Protein AF-A0A7R9M0F4-F1 (afdb_monomer_lite)

Structure (mmCIF, N/CA/C/O backbone):
data_AF-A0A7R9M0F4-F1
#
_entry.id   AF-A0A7R9M0F4-F1
#
loop_
_atom_site.group_PDB
_atom_site.id
_atom_site.type_symbol
_atom_site.label_atom_id
_atom_site.label_alt_id
_atom_site.label_comp_id
_atom_site.label_asym_id
_atom_site.label_entity_id
_atom_site.label_seq_id
_atom_site.pdbx_PDB_ins_code
_atom_site.Cartn_x
_atom_site.Cartn_y
_atom_site.Cartn_z
_atom_site.occupancy
_atom_site.B_iso_or_equiv
_atom_site.auth_seq_id
_atom_site.auth_comp_id
_atom_site.auth_asym_id
_atom_site.auth_atom_id
_atom_site.pdbx_PDB_model_num
ATOM 1 N N . MET A 1 1 ? -21.171 29.040 -42.494 1.00 38.19 1 MET A N 1
ATOM 2 C CA . MET A 1 1 ? -20.128 28.067 -42.883 1.00 38.19 1 MET A CA 1
ATOM 3 C C . MET A 1 1 ? -19.223 27.868 -41.680 1.00 38.19 1 MET A C 1
ATOM 5 O O . MET A 1 1 ? -18.401 28.728 -41.404 1.00 38.19 1 MET A O 1
ATOM 9 N N . SER A 1 2 ? -19.456 26.809 -40.902 1.00 35.91 2 SER A N 1
ATOM 10 C CA . SER A 1 2 ? -18.639 26.497 -39.725 1.00 35.91 2 SER A CA 1
ATOM 11 C C . SER A 1 2 ? -17.311 25.892 -40.164 1.00 35.91 2 SER A C 1
ATOM 13 O O . SER A 1 2 ? -17.292 24.821 -40.770 1.00 35.91 2 SER A O 1
ATOM 15 N N . GLN A 1 3 ? -16.207 26.563 -39.845 1.00 33.19 3 GLN A N 1
ATOM 16 C CA . GLN A 1 3 ? -14.882 25.955 -39.870 1.00 33.19 3 GLN A CA 1
ATOM 17 C C . GLN A 1 3 ? -14.760 25.038 -38.648 1.00 33.19 3 GLN A C 1
ATOM 19 O O . GLN A 1 3 ? -14.777 25.496 -37.509 1.00 33.19 3 GLN A O 1
ATOM 24 N N . LYS A 1 4 ? -14.684 23.726 -38.892 1.00 35.84 4 LYS A N 1
ATOM 25 C CA . LYS A 1 4 ? -14.260 22.742 -37.893 1.00 35.84 4 LYS A CA 1
ATOM 26 C C . LYS A 1 4 ? -12.748 22.873 -37.720 1.00 35.84 4 LYS A C 1
ATOM 28 O O . LYS A 1 4 ?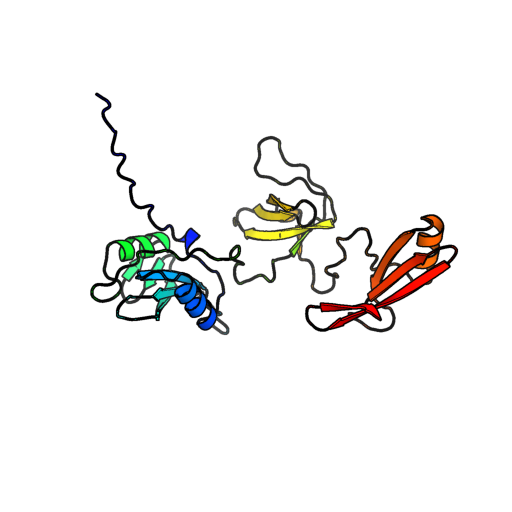 -12.000 22.584 -38.651 1.00 35.84 4 LYS A O 1
ATOM 33 N N . SER A 1 5 ? -12.311 23.295 -36.540 1.00 33.47 5 SER A N 1
ATOM 34 C CA . SER A 1 5 ? -10.925 23.175 -36.097 1.00 33.47 5 SER A CA 1
ATOM 35 C C . SER A 1 5 ? -10.610 21.697 -35.856 1.00 33.47 5 SER A C 1
ATOM 37 O O . SER A 1 5 ? -11.128 21.093 -34.918 1.00 33.47 5 SER A O 1
ATOM 39 N N . PHE A 1 6 ? -9.783 21.109 -36.718 1.00 35.09 6 PHE A N 1
ATOM 40 C CA . PHE A 1 6 ? -9.104 19.848 -36.437 1.00 35.09 6 PHE A CA 1
ATOM 41 C C . PHE A 1 6 ? -8.008 20.137 -35.408 1.00 35.09 6 PHE A C 1
ATOM 43 O O . PHE A 1 6 ? -6.936 20.622 -35.759 1.00 35.09 6 PHE A O 1
ATOM 50 N N . ALA A 1 7 ? -8.295 19.885 -34.133 1.00 35.81 7 ALA A N 1
ATOM 51 C CA . ALA A 1 7 ? -7.245 19.673 -33.151 1.00 35.81 7 ALA A CA 1
ATOM 52 C C . ALA A 1 7 ? -6.696 18.265 -33.405 1.00 35.81 7 ALA A C 1
ATOM 54 O O . ALA A 1 7 ? -7.376 17.272 -33.163 1.00 35.81 7 ALA A O 1
ATOM 55 N N . SER A 1 8 ? -5.505 18.187 -33.988 1.00 33.97 8 SER A N 1
ATOM 56 C CA . SER A 1 8 ? -4.707 16.967 -34.005 1.00 33.97 8 SER A CA 1
ATOM 57 C C . SER A 1 8 ? -4.342 16.626 -32.562 1.00 33.97 8 SER A C 1
ATOM 59 O O . SER A 1 8 ? -3.569 17.355 -31.942 1.00 33.97 8 SER A O 1
ATOM 61 N N . GLU A 1 9 ? -4.934 15.561 -32.022 1.00 35.00 9 GLU A N 1
ATOM 62 C CA . GLU A 1 9 ? -4.500 14.938 -30.772 1.00 35.00 9 GLU A CA 1
ATOM 63 C C . GLU A 1 9 ? -3.035 14.513 -30.932 1.00 35.00 9 GLU A C 1
ATOM 65 O O . GLU A 1 9 ? -2.717 13.612 -31.710 1.00 35.00 9 GLU A O 1
ATOM 70 N N . GLU A 1 10 ? -2.125 15.193 -30.233 1.00 34.47 10 GLU A N 1
ATOM 71 C CA . GLU A 1 10 ? -0.768 14.684 -30.059 1.00 34.47 10 GLU A CA 1
ATOM 72 C C . GLU A 1 10 ? -0.843 13.370 -29.268 1.00 34.47 10 GLU A C 1
ATOM 74 O O . GLU A 1 10 ? -1.500 13.332 -28.222 1.00 34.47 10 GLU A O 1
ATOM 79 N N . PRO A 1 11 ? -0.194 12.283 -29.726 1.00 43.12 11 PRO A N 1
ATOM 80 C CA . PRO A 1 11 ? -0.180 11.037 -28.978 1.00 43.12 11 PRO A CA 1
ATOM 81 C C . PRO A 1 11 ? 0.514 11.283 -27.637 1.00 43.12 11 PRO A C 1
ATOM 83 O O . PRO A 1 11 ? 1.694 11.632 -27.586 1.00 43.12 11 PRO A O 1
ATOM 86 N N . SER A 1 12 ? -0.232 11.118 -26.545 1.00 51.28 12 SER A N 1
ATOM 87 C CA . SER A 1 12 ? 0.282 11.258 -25.186 1.00 51.28 12 SER A CA 1
ATOM 88 C C . SER A 1 12 ? 1.489 10.337 -25.003 1.00 51.28 12 SER A C 1
ATOM 90 O O . SER A 1 12 ? 1.349 9.112 -25.047 1.00 51.28 12 SER A O 1
ATOM 92 N N . LEU A 1 13 ? 2.675 10.919 -24.822 1.00 53.62 13 LEU A N 1
ATOM 93 C CA . LEU A 1 13 ? 3.902 10.165 -24.580 1.00 53.62 13 LEU A CA 1
ATOM 94 C C . LEU A 1 13 ? 3.714 9.263 -23.348 1.00 53.62 13 LEU A C 1
ATOM 96 O O . LEU A 1 13 ? 3.334 9.768 -22.287 1.00 53.62 13 LEU A O 1
ATOM 100 N N . PRO A 1 14 ? 3.988 7.951 -23.446 1.00 56.16 14 PRO A N 1
ATOM 101 C CA . PRO A 1 14 ? 3.891 7.069 -22.296 1.00 56.16 14 PRO A CA 1
ATOM 102 C C . PRO A 1 14 ? 5.010 7.411 -21.312 1.00 56.16 14 PRO A C 1
ATOM 104 O O . PRO A 1 14 ? 6.184 7.127 -21.554 1.00 56.16 14 PRO A O 1
ATOM 107 N N . ALA A 1 15 ? 4.645 8.048 -20.205 1.00 55.19 15 ALA A N 1
ATOM 108 C CA . ALA A 1 15 ? 5.577 8.354 -19.134 1.00 55.19 15 ALA A CA 1
ATOM 109 C C . ALA A 1 15 ? 5.888 7.093 -18.314 1.00 55.19 15 ALA A C 1
ATOM 111 O O . ALA A 1 15 ? 4.999 6.283 -18.041 1.00 55.19 15 ALA A O 1
ATOM 112 N N . ALA A 1 16 ? 7.140 6.934 -17.874 1.00 56.97 16 ALA A N 1
ATOM 113 C CA . ALA A 1 16 ? 7.586 5.725 -17.167 1.00 56.97 16 ALA A CA 1
ATOM 114 C C . ALA A 1 16 ? 6.752 5.378 -15.927 1.00 56.97 16 ALA A C 1
ATOM 116 O O . ALA A 1 16 ? 6.504 4.203 -15.654 1.00 56.97 16 ALA A O 1
ATOM 117 N N . HIS A 1 17 ? 6.301 6.400 -15.198 1.00 58.12 17 HIS A N 1
ATOM 118 C CA . HIS A 1 17 ? 5.502 6.241 -13.984 1.00 58.12 17 HIS A CA 1
ATOM 119 C C . HIS A 1 17 ? 4.118 5.630 -14.255 1.00 58.12 17 HIS A C 1
ATOM 121 O O . HIS A 1 17 ? 3.554 5.002 -13.369 1.00 58.12 17 HIS A O 1
ATOM 127 N N . LEU A 1 18 ? 3.594 5.754 -15.480 1.00 64.06 18 LEU A N 1
ATOM 128 C CA . LEU A 1 18 ? 2.290 5.205 -15.865 1.00 64.06 18 LEU A CA 1
ATOM 129 C C . LEU A 1 18 ? 2.346 3.706 -16.183 1.00 64.06 18 LEU A C 1
ATOM 131 O O . LEU A 1 18 ? 1.313 3.049 -16.163 1.00 64.06 18 LEU A O 1
ATOM 135 N N . CYS A 1 19 ? 3.534 3.168 -16.478 1.00 73.75 19 CYS A N 1
ATOM 136 C CA . CYS A 1 19 ? 3.741 1.760 -16.845 1.00 73.75 19 CYS A CA 1
ATOM 137 C C . CYS A 1 19 ? 4.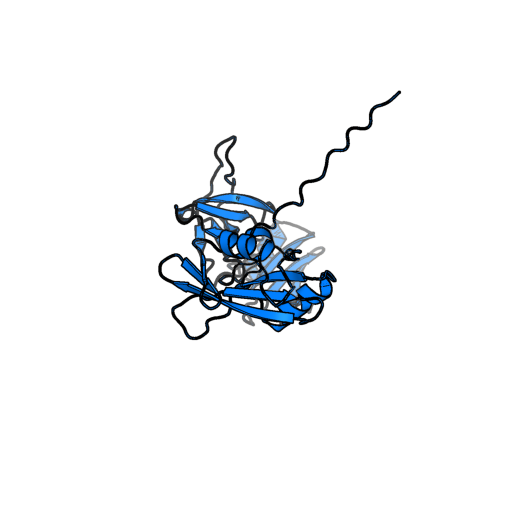567 0.970 -15.823 1.00 73.75 19 CYS A C 1
ATOM 139 O O . CYS A 1 19 ? 4.934 -0.182 -16.070 1.00 73.75 19 CYS A O 1
ATOM 141 N N . PHE A 1 20 ? 4.933 1.593 -14.705 1.00 79.81 20 PHE A N 1
ATOM 142 C CA . PHE A 1 20 ? 5.676 0.929 -13.646 1.00 79.81 20 PHE A CA 1
ATOM 143 C C . PHE A 1 20 ? 4.716 0.091 -12.802 1.00 79.81 20 PHE A C 1
ATOM 145 O O . PHE A 1 20 ? 3.640 0.555 -12.469 1.00 79.81 20 PHE A O 1
ATOM 152 N N . HIS A 1 21 ? 5.059 -1.163 -12.516 1.00 70.88 21 HIS A N 1
ATOM 153 C CA . HIS A 1 21 ? 4.185 -2.144 -11.862 1.00 70.88 21 HIS A CA 1
ATOM 154 C C . HIS A 1 21 ? 4.767 -2.691 -10.549 1.00 70.88 21 HIS A C 1
ATOM 156 O O . HIS A 1 21 ? 4.194 -3.616 -9.975 1.00 70.88 21 HIS A O 1
ATOM 162 N N . GLY A 1 22 ? 5.891 -2.151 -10.062 1.00 72.12 22 GLY A N 1
ATOM 163 C CA . GLY A 1 22 ? 6.499 -2.598 -8.804 1.00 72.12 22 GLY A CA 1
ATOM 164 C C . GLY A 1 22 ? 6.959 -4.060 -8.877 1.00 72.12 22 GLY A C 1
ATOM 165 O O . GLY A 1 22 ? 7.355 -4.536 -9.949 1.00 72.12 22 GLY A O 1
ATOM 166 N N . LEU A 1 23 ? 6.921 -4.797 -7.758 1.00 71.56 23 LEU A N 1
ATOM 167 C CA . LEU A 1 23 ? 7.237 -6.234 -7.757 1.00 71.56 23 LEU A CA 1
ATOM 168 C C . LEU A 1 23 ? 6.067 -7.046 -8.270 1.00 71.56 23 LEU A C 1
ATOM 170 O O . LEU A 1 23 ? 5.226 -7.530 -7.514 1.00 71.56 23 LEU A O 1
ATOM 174 N N . ILE A 1 24 ? 6.109 -7.316 -9.562 1.00 71.69 24 ILE A N 1
ATOM 175 C CA . ILE A 1 24 ? 5.311 -8.380 -10.144 1.00 71.69 24 ILE A CA 1
ATOM 176 C C . ILE A 1 24 ? 6.216 -9.459 -10.718 1.00 71.69 24 ILE A C 1
ATOM 178 O O . ILE A 1 24 ? 7.280 -9.211 -11.299 1.00 71.69 24 ILE A O 1
ATOM 182 N N . GLU A 1 25 ? 5.792 -10.703 -10.532 1.00 74.44 25 GLU A N 1
ATOM 183 C CA . GLU A 1 25 ? 6.487 -11.845 -11.100 1.00 74.44 25 GLU A CA 1
ATOM 184 C C . GLU A 1 25 ? 6.277 -11.909 -12.609 1.00 74.44 25 GLU A C 1
ATOM 186 O O . GLU A 1 25 ? 5.351 -11.323 -13.171 1.00 74.44 25 GLU A O 1
ATOM 191 N N . ARG A 1 26 ? 7.146 -12.668 -13.279 1.00 81.38 26 ARG A N 1
ATOM 192 C CA . ARG A 1 26 ? 7.094 -12.847 -14.730 1.00 81.38 26 ARG A CA 1
ATOM 193 C C . ARG A 1 26 ? 5.701 -13.269 -15.217 1.00 81.38 26 ARG A C 1
ATOM 195 O O . ARG A 1 26 ? 5.203 -12.678 -16.166 1.00 81.38 26 ARG A O 1
ATOM 202 N N . ARG A 1 27 ? 5.078 -14.240 -14.542 1.00 78.69 27 ARG A N 1
ATOM 203 C CA . ARG A 1 27 ? 3.748 -14.759 -14.904 1.00 78.69 27 ARG A CA 1
ATOM 204 C C . ARG A 1 27 ? 2.657 -13.694 -14.798 1.00 78.69 27 ARG A C 1
ATOM 206 O O . ARG A 1 27 ? 1.806 -13.603 -15.672 1.00 78.69 27 ARG A O 1
ATOM 213 N N . GLU A 1 28 ? 2.699 -12.872 -13.752 1.00 78.69 28 GLU A N 1
ATOM 214 C CA . GLU A 1 28 ? 1.721 -11.798 -13.555 1.00 78.69 28 GLU A CA 1
ATOM 215 C C . GLU A 1 28 ? 1.907 -10.675 -14.584 1.00 78.69 28 GLU A C 1
ATOM 217 O O . GLU A 1 28 ? 0.934 -10.148 -15.117 1.00 78.69 28 GLU A O 1
ATOM 222 N N . ALA A 1 29 ? 3.154 -10.356 -14.935 1.00 83.50 29 ALA A N 1
ATOM 223 C CA . ALA A 1 29 ? 3.457 -9.426 -16.017 1.00 83.50 29 ALA A CA 1
ATOM 224 C C . ALA A 1 29 ? 2.930 -9.918 -17.374 1.00 83.50 29 ALA A C 1
ATOM 226 O O . ALA A 1 29 ? 2.282 -9.157 -18.085 1.00 83.50 29 ALA A O 1
ATOM 227 N N . GLU A 1 30 ? 3.172 -11.187 -17.713 1.00 88.19 30 GLU A N 1
ATOM 228 C CA . GLU A 1 30 ? 2.645 -11.823 -18.928 1.00 88.19 30 GLU A CA 1
ATOM 229 C C . GLU A 1 30 ? 1.111 -11.759 -18.961 1.00 88.19 30 GLU A C 1
ATOM 231 O O . GLU A 1 30 ? 0.539 -11.298 -19.946 1.00 88.19 30 GLU A O 1
ATOM 236 N N . ARG A 1 31 ? 0.444 -12.124 -17.858 1.00 83.75 31 ARG A N 1
ATOM 237 C CA . ARG A 1 31 ? -1.018 -12.050 -17.732 1.00 83.75 31 ARG A CA 1
ATOM 238 C C . ARG A 1 31 ? -1.547 -10.633 -17.964 1.00 83.75 31 ARG A C 1
ATOM 240 O O . ARG A 1 31 ? -2.498 -10.460 -18.715 1.00 83.75 31 ARG A O 1
ATOM 247 N N . ARG A 1 32 ? -0.923 -9.611 -17.365 1.00 82.69 32 ARG A N 1
ATOM 248 C CA . ARG A 1 32 ? -1.337 -8.204 -17.529 1.00 82.69 32 ARG A CA 1
ATOM 249 C C . ARG A 1 32 ? -1.153 -7.695 -18.959 1.00 82.69 32 ARG A C 1
ATOM 251 O O . ARG A 1 32 ? -2.019 -6.974 -19.444 1.00 82.69 32 ARG A O 1
ATOM 258 N N . LEU A 1 33 ? -0.062 -8.073 -19.627 1.00 87.56 33 LEU A N 1
ATOM 259 C CA . LEU A 1 33 ? 0.175 -7.720 -21.032 1.00 87.56 33 LEU A CA 1
ATOM 260 C C . LEU A 1 33 ? -0.873 -8.359 -21.956 1.00 87.56 33 LEU A C 1
ATOM 262 O O . LEU A 1 33 ? -1.389 -7.693 -22.849 1.00 87.56 33 LEU A O 1
ATOM 266 N N . LEU A 1 34 ? -1.219 -9.626 -21.711 1.00 85.31 34 LEU A N 1
ATOM 267 C CA . LEU A 1 34 ? -2.241 -10.344 -22.476 1.00 85.31 34 LEU A CA 1
ATOM 268 C C . LEU A 1 34 ? -3.648 -9.781 -22.223 1.00 85.31 34 LEU A C 1
ATOM 270 O O . LEU A 1 34 ? -4.391 -9.551 -23.173 1.00 85.31 34 LEU A O 1
ATOM 274 N N . ASP A 1 35 ? -3.991 -9.488 -20.965 1.00 81.44 35 ASP A N 1
ATOM 275 C CA . ASP A 1 35 ? -5.267 -8.873 -20.575 1.00 81.44 35 ASP A CA 1
ATOM 276 C C . ASP A 1 35 ? -5.469 -7.478 -21.184 1.00 81.44 35 ASP A C 1
ATOM 278 O O . ASP A 1 35 ? -6.605 -7.082 -21.443 1.00 81.44 35 ASP A O 1
ATOM 282 N N . ALA A 1 36 ? -4.389 -6.707 -21.361 1.00 78.31 36 ALA A N 1
ATOM 283 C CA . ALA A 1 36 ? -4.455 -5.381 -21.974 1.00 78.31 36 ALA A CA 1
ATOM 284 C C . ALA A 1 36 ? -4.911 -5.452 -23.440 1.00 78.31 36 ALA A C 1
ATOM 286 O O . ALA A 1 36 ? -5.442 -4.472 -23.955 1.00 78.31 36 ALA A O 1
ATOM 287 N N . ASN A 1 37 ? -4.724 -6.609 -24.091 1.00 79.81 37 ASN A N 1
ATOM 288 C CA . ASN A 1 37 ? -5.161 -6.903 -25.455 1.00 79.81 37 ASN A CA 1
ATOM 289 C C . ASN A 1 37 ? -4.762 -5.819 -26.478 1.00 79.81 37 ASN A C 1
ATOM 291 O O . ASN A 1 37 ? -5.526 -5.461 -27.373 1.00 79.81 37 ASN A O 1
ATOM 295 N N . GLN A 1 38 ? -3.555 -5.272 -26.318 1.00 80.12 38 GLN A N 1
ATOM 296 C CA . GLN A 1 38 ? -2.989 -4.228 -27.169 1.00 80.12 38 GLN A CA 1
ATOM 297 C C . GLN A 1 38 ? -1.648 -4.697 -27.725 1.00 80.12 38 GLN A C 1
ATOM 299 O O . GLN A 1 38 ? -0.788 -5.160 -26.981 1.00 80.12 38 GLN A O 1
ATOM 304 N N . GLU A 1 39 ? -1.454 -4.564 -29.035 1.00 83.75 39 GLU A N 1
ATOM 305 C CA . GLU A 1 39 ? -0.168 -4.857 -29.666 1.00 83.75 39 GLU A CA 1
ATOM 306 C C . GLU A 1 39 ? 0.896 -3.849 -29.210 1.00 83.75 39 GLU A C 1
ATOM 308 O O . GLU A 1 39 ? 0.591 -2.688 -28.929 1.00 83.75 39 GLU A O 1
ATOM 313 N N . ASN A 1 40 ? 2.161 -4.275 -29.174 1.00 87.38 40 ASN A N 1
ATOM 314 C CA . ASN A 1 40 ? 3.299 -3.431 -28.798 1.00 87.38 40 ASN A CA 1
ATOM 315 C C . ASN A 1 40 ? 3.143 -2.780 -27.413 1.00 87.38 40 ASN A C 1
ATOM 317 O O . ASN A 1 40 ? 3.623 -1.660 -27.178 1.00 87.38 40 ASN A O 1
ATOM 321 N N . CYS A 1 41 ? 2.441 -3.467 -26.510 1.00 88.12 41 CYS A N 1
ATOM 322 C CA . CYS A 1 41 ? 2.227 -2.994 -25.157 1.00 88.12 41 CYS A CA 1
ATOM 323 C C . CYS A 1 41 ? 3.380 -3.395 -24.238 1.00 88.12 41 CYS A C 1
ATOM 325 O O . CYS A 1 41 ? 4.108 -4.358 -24.495 1.00 88.12 41 CYS A O 1
ATOM 327 N N . PHE A 1 42 ? 3.602 -2.623 -23.183 1.00 91.50 42 PHE A N 1
ATOM 328 C CA . PHE A 1 42 ? 4.719 -2.844 -22.279 1.00 91.50 42 PHE A CA 1
ATOM 329 C C . PHE A 1 42 ? 4.427 -2.380 -20.862 1.00 91.50 42 PHE A C 1
ATOM 331 O O . PHE A 1 42 ? 3.579 -1.526 -20.624 1.00 91.50 42 PHE A O 1
ATOM 338 N N . LEU A 1 43 ? 5.191 -2.933 -19.929 1.00 88.44 43 LEU A N 1
ATOM 339 C CA . LEU A 1 43 ? 5.235 -2.517 -18.536 1.00 88.44 43 LEU A CA 1
ATOM 340 C C . LEU A 1 43 ? 6.654 -2.676 -17.992 1.00 88.44 43 LEU A C 1
ATOM 342 O O . LEU A 1 43 ? 7.432 -3.508 -18.474 1.00 88.44 43 LEU A O 1
ATOM 346 N N . VAL A 1 44 ? 6.992 -1.908 -16.965 1.00 86.94 44 VAL A N 1
ATOM 347 C CA . VAL A 1 44 ? 8.244 -2.058 -16.223 1.00 86.94 44 VAL A CA 1
ATOM 348 C C . VAL A 1 44 ? 7.939 -2.632 -14.853 1.00 86.94 44 VAL A C 1
ATOM 350 O O . VAL A 1 44 ? 7.065 -2.150 -14.146 1.00 86.94 44 VAL A O 1
ATOM 353 N N . ARG A 1 45 ? 8.677 -3.665 -14.461 1.00 84.56 45 ARG A N 1
ATOM 354 C CA . ARG A 1 45 ? 8.559 -4.296 -13.146 1.00 84.56 45 ARG A CA 1
ATOM 355 C C . ARG A 1 45 ? 9.905 -4.349 -12.452 1.00 84.56 45 ARG A C 1
ATOM 357 O O . ARG A 1 45 ? 10.940 -4.508 -13.102 1.00 84.56 45 ARG A O 1
ATOM 364 N N . GLU A 1 46 ? 9.888 -4.275 -11.136 1.00 79.88 46 GLU A N 1
ATOM 365 C CA . GLU A 1 46 ? 11.021 -4.689 -10.326 1.00 79.88 46 GLU A CA 1
ATOM 366 C C . GLU A 1 46 ? 11.101 -6.208 -10.302 1.00 79.88 46 GLU A C 1
ATOM 368 O O . GLU A 1 46 ? 10.100 -6.920 -10.420 1.00 79.88 46 GLU A O 1
ATOM 373 N N . SER A 1 47 ? 12.311 -6.726 -10.149 1.00 67.19 47 SER A N 1
ATOM 374 C CA . SER A 1 47 ? 12.483 -8.143 -9.891 1.00 67.19 47 SER A CA 1
ATOM 375 C C . SER A 1 47 ? 12.855 -8.401 -8.442 1.00 67.19 47 SER A C 1
ATOM 377 O O . SER A 1 47 ? 13.635 -7.653 -7.855 1.00 67.19 47 SER A O 1
ATOM 379 N N . LYS A 1 48 ? 12.352 -9.514 -7.894 1.00 56.53 48 LYS A N 1
ATOM 380 C CA . LYS A 1 48 ? 12.750 -10.033 -6.583 1.00 56.53 48 LYS A CA 1
ATOM 381 C C . LYS A 1 48 ? 14.228 -10.428 -6.645 1.00 56.53 48 LYS A C 1
ATOM 383 O O . LYS A 1 48 ? 14.575 -11.546 -7.024 1.00 56.53 48 LYS A O 1
ATOM 388 N N . ALA A 1 49 ? 15.125 -9.507 -6.309 1.00 49.97 49 ALA A N 1
ATOM 389 C CA . ALA A 1 49 ? 16.535 -9.816 -6.136 1.00 49.97 49 ALA A CA 1
ATOM 390 C C . ALA A 1 49 ? 16.712 -10.549 -4.798 1.00 49.97 49 ALA A C 1
ATOM 392 O O . ALA A 1 49 ? 17.084 -9.953 -3.798 1.00 49.97 49 ALA A O 1
ATOM 393 N N . SER A 1 50 ? 16.446 -11.858 -4.773 1.00 46.56 50 SER A N 1
ATOM 394 C CA . SER A 1 50 ? 16.555 -12.657 -3.543 1.00 46.56 50 SER A CA 1
ATOM 395 C C . SER A 1 50 ? 18.000 -12.852 -3.049 1.00 46.56 50 SER A C 1
ATOM 397 O O . SER A 1 50 ? 18.204 -13.517 -2.036 1.00 46.56 50 SER A O 1
ATOM 399 N N . SER A 1 51 ? 19.027 -12.350 -3.752 1.00 44.81 51 SER A N 1
ATOM 400 C CA . SER A 1 51 ? 20.434 -12.619 -3.394 1.00 44.81 51 SER A CA 1
ATOM 401 C C . SER A 1 51 ? 21.458 -11.611 -3.938 1.00 44.81 51 SER A C 1
ATOM 403 O O . SER A 1 51 ? 22.647 -11.917 -3.974 1.00 44.81 51 SER A O 1
ATOM 405 N N . SER A 1 52 ? 21.053 -10.432 -4.423 1.00 44.31 52 SER A N 1
ATOM 406 C CA . SER A 1 52 ? 22.001 -9.470 -5.012 1.00 44.31 52 SER A CA 1
ATOM 407 C C . SER A 1 52 ? 21.804 -8.064 -4.442 1.00 44.31 52 SER A C 1
ATOM 409 O O . SER A 1 52 ? 20.675 -7.586 -4.435 1.00 44.31 52 SER A O 1
ATOM 411 N N . PRO A 1 53 ? 22.882 -7.363 -4.040 1.00 51.81 53 PRO A N 1
ATOM 412 C CA . PRO A 1 53 ? 22.809 -5.992 -3.521 1.00 51.81 53 PRO A CA 1
ATOM 413 C C . PRO A 1 53 ? 22.426 -4.951 -4.589 1.00 51.81 53 PRO A C 1
ATOM 415 O O . PRO A 1 53 ? 22.215 -3.784 -4.276 1.00 51.81 53 PRO A O 1
ATOM 418 N N . GLN A 1 54 ? 22.339 -5.356 -5.860 1.00 55.31 54 GLN A N 1
ATOM 419 C CA . GLN A 1 54 ? 21.962 -4.494 -6.976 1.00 55.31 54 GLN A CA 1
ATOM 420 C C . GLN A 1 54 ? 20.492 -4.704 -7.346 1.00 55.31 54 GLN A C 1
ATOM 422 O O . GLN A 1 54 ? 20.102 -5.788 -7.793 1.00 55.31 54 GLN A O 1
ATOM 427 N N . LYS A 1 55 ? 19.691 -3.641 -7.210 1.00 60.59 55 LYS A N 1
ATOM 428 C CA . LYS A 1 55 ? 18.326 -3.582 -7.744 1.00 60.59 55 LYS A CA 1
ATOM 429 C C . LYS A 1 55 ? 18.373 -3.662 -9.272 1.00 60.59 55 LYS A C 1
ATOM 431 O O . LYS A 1 55 ? 19.174 -2.983 -9.916 1.00 60.59 55 LYS A O 1
ATOM 436 N N . TRP A 1 56 ? 17.519 -4.493 -9.860 1.00 72.31 56 TRP A N 1
ATOM 437 C CA . TRP A 1 56 ? 17.371 -4.593 -11.309 1.00 72.31 56 TRP A CA 1
ATOM 438 C C . TRP A 1 56 ? 15.898 -4.584 -11.697 1.00 72.31 56 TRP A C 1
ATOM 440 O O . TRP A 1 56 ? 15.049 -5.176 -11.030 1.00 72.31 56 TRP A O 1
ATOM 450 N N . PHE A 1 57 ? 15.626 -3.907 -12.804 1.00 85.81 57 PHE A N 1
ATOM 451 C CA . PHE A 1 57 ? 14.302 -3.754 -13.377 1.00 85.81 57 PHE A CA 1
ATOM 452 C C . PHE A 1 57 ? 14.158 -4.675 -14.586 1.00 85.81 57 PHE A C 1
ATOM 454 O O . PHE A 1 57 ? 15.137 -5.176 -15.152 1.00 85.81 57 PHE A O 1
ATOM 461 N N . VAL A 1 58 ? 12.919 -4.914 -14.990 1.00 88.94 58 VAL A N 1
ATOM 462 C CA . VAL A 1 58 ? 12.589 -5.690 -16.178 1.00 88.94 58 VAL A CA 1
ATOM 463 C C . VAL A 1 58 ? 11.548 -4.944 -16.986 1.00 88.94 58 VAL A C 1
ATOM 465 O O . VAL A 1 58 ? 10.436 -4.718 -16.516 1.00 88.94 58 VAL A O 1
ATOM 468 N N . LEU A 1 59 ? 11.891 -4.624 -18.227 1.00 91.38 59 LEU A N 1
ATOM 469 C CA . LEU A 1 59 ? 10.935 -4.168 -19.224 1.00 91.38 59 LEU A CA 1
ATOM 470 C C . LEU A 1 59 ? 10.272 -5.405 -19.834 1.00 91.38 59 LEU A C 1
ATOM 472 O O . LEU A 1 59 ? 10.932 -6.199 -20.502 1.00 91.38 59 LEU A O 1
ATOM 476 N N . SER A 1 60 ? 8.987 -5.602 -19.558 1.00 91.56 60 SER A N 1
ATOM 477 C CA . SER A 1 60 ? 8.189 -6.672 -20.160 1.00 91.56 60 SER A CA 1
ATOM 478 C C . SER A 1 60 ? 7.402 -6.085 -21.327 1.00 91.56 60 SER A C 1
ATOM 480 O O . SER A 1 60 ? 6.706 -5.091 -21.154 1.00 91.56 60 SER A O 1
ATOM 482 N N . PHE A 1 61 ? 7.544 -6.675 -22.507 1.00 93.69 61 PHE A N 1
ATOM 483 C CA . PHE A 1 61 ? 7.025 -6.167 -23.773 1.00 93.69 61 PHE A CA 1
ATOM 484 C C . PHE A 1 61 ? 6.228 -7.256 -24.479 1.00 93.69 61 PHE A C 1
ATOM 486 O O . PHE A 1 61 ? 6.675 -8.397 -24.528 1.00 93.69 61 PHE A O 1
ATOM 493 N N . PHE A 1 62 ? 5.085 -6.911 -25.054 1.00 91.94 62 PHE A N 1
ATOM 494 C CA . PHE A 1 62 ? 4.296 -7.791 -25.899 1.00 91.94 62 PHE A CA 1
ATOM 495 C C . PHE A 1 62 ? 4.296 -7.261 -27.332 1.00 91.94 62 PHE A C 1
ATOM 497 O O . PHE A 1 62 ? 3.606 -6.297 -27.660 1.00 91.94 62 PHE A O 1
ATOM 504 N N . GLY A 1 63 ? 5.107 -7.892 -28.179 1.00 87.38 63 GLY A N 1
ATOM 505 C CA . GLY A 1 63 ? 5.201 -7.581 -29.599 1.00 87.38 63 GLY A CA 1
ATOM 506 C C . GLY A 1 63 ? 4.203 -8.385 -30.422 1.00 87.38 63 GLY A C 1
ATOM 507 O O . GLY A 1 63 ? 3.897 -9.537 -30.111 1.00 87.38 63 GLY A O 1
ATOM 508 N N . ARG A 1 64 ? 3.729 -7.791 -31.519 1.00 82.69 64 ARG A N 1
ATOM 509 C CA . ARG A 1 64 ? 2.806 -8.437 -32.463 1.00 82.69 64 ARG A CA 1
ATOM 510 C C . ARG A 1 64 ? 3.375 -9.725 -33.068 1.00 82.69 64 ARG A C 1
ATOM 512 O O . ARG A 1 64 ? 2.638 -10.673 -33.316 1.00 82.69 64 ARG A O 1
ATOM 519 N N . LYS A 1 65 ? 4.676 -9.738 -33.362 1.00 82.81 65 LYS A N 1
ATOM 520 C CA . LYS A 1 65 ? 5.376 -10.854 -34.018 1.00 82.81 65 LYS A CA 1
ATOM 521 C C . LYS A 1 65 ? 6.184 -11.677 -33.027 1.00 82.81 65 LYS A C 1
ATOM 523 O O . LYS A 1 65 ? 6.321 -12.882 -33.206 1.00 82.81 65 LYS A O 1
ATOM 528 N N . SER A 1 66 ? 6.753 -11.017 -32.023 1.00 83.94 66 SER A N 1
ATOM 529 C CA . SER A 1 66 ? 7.675 -11.637 -31.071 1.00 83.94 66 SER A CA 1
ATOM 530 C C . SER A 1 66 ? 6.999 -12.194 -29.817 1.00 83.94 66 SER 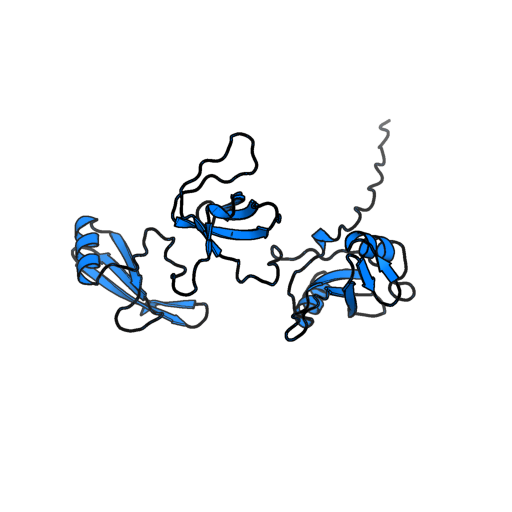A C 1
ATOM 532 O O . SER A 1 66 ? 7.655 -12.903 -29.054 1.00 83.94 66 SER A O 1
ATOM 534 N N . GLY A 1 67 ? 5.713 -11.902 -29.593 1.00 87.62 67 GLY A N 1
ATOM 535 C CA . GLY A 1 67 ? 5.006 -12.296 -28.378 1.00 87.62 67 GLY A CA 1
ATOM 536 C C . GLY A 1 67 ? 5.566 -11.595 -27.137 1.00 87.62 67 GLY A C 1
ATOM 537 O O . GLY A 1 67 ? 6.081 -10.476 -27.215 1.00 87.62 67 GLY A O 1
ATOM 538 N N . VAL A 1 68 ? 5.458 -12.238 -25.970 1.00 90.19 68 VAL A N 1
ATOM 539 C CA . VAL A 1 68 ? 5.934 -11.645 -24.710 1.00 90.19 68 VAL A CA 1
ATOM 540 C C . VAL A 1 68 ? 7.446 -11.826 -24.541 1.00 90.19 68 VAL A C 1
ATOM 542 O O . VAL A 1 68 ? 7.963 -12.941 -24.537 1.00 90.19 68 VAL A O 1
ATOM 545 N N . ASN A 1 69 ? 8.149 -10.713 -24.343 1.00 90.75 69 ASN A N 1
ATOM 546 C CA . ASN A 1 69 ? 9.590 -10.615 -24.157 1.00 90.75 69 ASN A CA 1
ATOM 547 C C . ASN A 1 69 ? 9.920 -9.869 -22.859 1.00 90.75 69 ASN A C 1
ATOM 549 O O . ASN A 1 69 ? 9.192 -8.974 -22.433 1.00 90.75 69 ASN A O 1
ATOM 553 N N . HIS A 1 70 ? 11.048 -10.215 -22.236 1.00 90.75 70 HIS A N 1
ATOM 554 C CA . HIS A 1 70 ? 11.508 -9.581 -21.000 1.00 90.75 70 HIS A CA 1
ATOM 555 C C . HIS A 1 70 ? 12.954 -9.118 -21.145 1.00 90.75 70 HIS A C 1
ATOM 557 O O . HIS A 1 70 ? 13.860 -9.934 -21.312 1.00 90.75 70 HIS A O 1
ATOM 563 N N . PHE A 1 71 ? 13.173 -7.815 -21.018 1.00 90.56 71 PHE A N 1
ATOM 564 C CA . PHE A 1 71 ? 14.488 -7.199 -21.107 1.00 90.56 71 PHE A CA 1
ATOM 565 C C . PHE A 1 71 ? 14.964 -6.783 -19.726 1.00 90.56 71 PHE A C 1
ATOM 567 O O . PHE A 1 71 ? 14.293 -6.035 -19.016 1.00 90.56 71 PHE A O 1
ATOM 574 N N . ARG A 1 72 ? 16.145 -7.266 -19.344 1.00 88.12 72 ARG A N 1
ATOM 575 C CA . ARG A 1 72 ? 16.779 -6.876 -18.089 1.00 88.12 72 ARG A CA 1
ATOM 576 C C . ARG A 1 72 ? 17.305 -5.449 -18.207 1.00 88.12 72 ARG A C 1
ATOM 578 O O . ARG A 1 72 ? 18.067 -5.148 -19.124 1.00 88.12 72 ARG A O 1
ATOM 585 N N . VAL A 1 73 ? 16.932 -4.618 -17.241 1.00 88.56 73 VAL A N 1
ATOM 586 C CA . VAL A 1 73 ? 17.406 -3.246 -17.092 1.00 88.56 73 VAL A CA 1
ATOM 587 C C . VAL A 1 73 ? 18.219 -3.153 -15.801 1.00 88.56 73 VAL A C 1
ATOM 589 O O . VAL A 1 73 ? 17.701 -3.362 -14.703 1.00 88.56 73 VAL A O 1
ATOM 592 N N . GLN A 1 74 ? 19.516 -2.896 -15.923 1.00 84.31 74 GLN A N 1
ATOM 593 C CA . GLN A 1 74 ? 20.424 -2.761 -14.781 1.00 84.31 74 GLN A CA 1
ATOM 594 C C . GLN A 1 74 ? 20.537 -1.295 -14.377 1.00 84.31 74 GLN A C 1
ATOM 596 O O . GLN A 1 74 ? 20.658 -0.435 -15.242 1.00 84.31 74 GLN A O 1
ATOM 601 N N . HIS A 1 75 ? 20.528 -1.009 -13.077 1.00 77.19 75 HIS A N 1
ATOM 602 C CA . HIS A 1 75 ? 20.784 0.333 -12.568 1.00 77.19 75 HIS A CA 1
ATOM 603 C C . HIS A 1 75 ? 22.181 0.383 -11.941 1.00 77.19 75 HIS A C 1
ATOM 605 O O . HIS A 1 75 ? 22.456 -0.322 -10.969 1.00 77.19 75 HIS A O 1
ATOM 611 N N . PHE A 1 76 ? 23.076 1.180 -12.521 1.00 74.56 76 PHE A N 1
ATOM 612 C CA . PHE A 1 76 ? 24.468 1.310 -12.088 1.00 74.56 76 PHE A CA 1
ATOM 613 C C . PHE A 1 76 ? 24.944 2.751 -12.284 1.00 74.56 76 PHE A C 1
ATOM 615 O O . PHE A 1 76 ? 24.623 3.360 -13.299 1.00 74.56 76 PHE A O 1
ATOM 622 N N . CYS A 1 77 ? 25.690 3.307 -11.321 1.00 74.19 77 CYS A N 1
ATOM 623 C CA . CYS A 1 77 ? 26.218 4.680 -11.382 1.00 74.19 77 CYS A CA 1
ATOM 624 C C . CYS A 1 77 ? 25.182 5.731 -11.840 1.00 74.19 77 CYS A C 1
ATOM 626 O O . CYS A 1 77 ? 25.490 6.584 -12.669 1.00 74.19 77 CYS A O 1
ATOM 628 N N . GLN A 1 78 ? 23.952 5.659 -11.310 1.00 73.69 78 GLN A N 1
ATOM 629 C CA . GLN A 1 78 ? 22.832 6.564 -11.637 1.00 73.69 78 GLN A CA 1
ATOM 630 C C . GLN A 1 78 ? 22.327 6.481 -13.091 1.00 73.69 78 GLN A C 1
ATOM 632 O O . GLN A 1 78 ? 21.653 7.387 -13.566 1.00 73.69 78 GLN A O 1
ATOM 637 N N . HIS A 1 79 ? 22.651 5.404 -13.809 1.00 77.38 79 HIS A N 1
ATOM 638 C CA . HIS A 1 79 ? 22.204 5.166 -15.179 1.00 77.38 79 HIS A CA 1
ATOM 639 C C . HIS A 1 79 ? 21.495 3.813 -15.299 1.00 77.38 79 HIS A C 1
ATOM 641 O O . HIS A 1 79 ? 21.810 2.846 -14.600 1.00 77.38 79 HIS A O 1
ATOM 647 N N . PHE A 1 80 ? 20.540 3.746 -16.223 1.00 82.81 80 PHE A N 1
ATOM 648 C CA . PHE A 1 80 ? 19.782 2.556 -16.587 1.00 82.81 80 PHE A CA 1
ATOM 649 C C . PHE A 1 80 ? 20.344 1.946 -17.869 1.00 82.81 80 PHE A C 1
ATOM 651 O O . PHE A 1 80 ? 20.380 2.592 -18.916 1.00 82.81 80 PHE A O 1
ATOM 658 N N . TYR A 1 81 ? 20.749 0.684 -17.794 1.00 83.75 81 TYR A N 1
ATOM 659 C CA . TYR A 1 81 ? 21.350 -0.058 -18.894 1.00 83.75 81 TYR A CA 1
ATOM 660 C C . TYR A 1 81 ? 20.410 -1.144 -19.393 1.00 83.75 81 TYR A C 1
ATOM 662 O O . TYR A 1 81 ? 19.941 -1.965 -18.608 1.00 83.75 81 TYR A O 1
ATOM 670 N N . ILE A 1 82 ? 20.185 -1.186 -20.703 1.00 89.88 82 ILE A N 1
ATOM 671 C CA . ILE A 1 82 ? 19.447 -2.251 -21.388 1.00 89.88 82 ILE A CA 1
ATOM 672 C C . ILE A 1 82 ? 20.259 -2.690 -22.607 1.00 89.88 82 ILE A C 1
ATOM 674 O O . ILE A 1 82 ? 20.482 -1.925 -23.550 1.00 89.88 82 ILE A O 1
ATOM 678 N N . GLY A 1 83 ? 20.770 -3.921 -22.557 1.00 85.50 83 GLY A N 1
ATOM 679 C CA . GLY A 1 83 ? 21.789 -4.375 -23.504 1.00 85.50 83 GLY A CA 1
ATOM 680 C C . GLY A 1 83 ? 23.053 -3.513 -23.404 1.00 85.50 83 GLY A C 1
ATOM 681 O O . GLY A 1 83 ? 23.638 -3.398 -22.332 1.00 85.50 83 GLY A O 1
ATOM 682 N N . SER A 1 84 ? 23.464 -2.898 -24.515 1.00 83.88 84 SER A N 1
ATOM 683 C CA . SER A 1 84 ? 24.645 -2.021 -24.598 1.00 83.88 84 SER A CA 1
ATOM 684 C C . SER A 1 84 ? 24.334 -0.523 -24.484 1.00 83.88 84 SER A C 1
ATOM 686 O O . SER A 1 84 ? 25.247 0.297 -24.569 1.00 83.88 84 SER A O 1
ATOM 688 N N . LYS A 1 85 ? 23.060 -0.139 -24.322 1.00 87.75 85 LYS A N 1
ATOM 689 C CA . LYS A 1 85 ? 22.638 1.268 -24.252 1.00 87.75 85 LYS A CA 1
ATOM 690 C C . LYS A 1 85 ? 22.450 1.718 -22.808 1.00 87.75 85 LYS A C 1
ATOM 692 O O . LYS A 1 85 ? 21.907 0.966 -22.000 1.00 87.75 85 LYS A O 1
ATOM 697 N N . ALA A 1 86 ? 22.858 2.953 -22.527 1.00 89.25 86 ALA A N 1
ATOM 698 C CA . ALA A 1 86 ? 22.738 3.606 -21.229 1.00 89.25 86 ALA A CA 1
ATOM 699 C C . ALA A 1 86 ? 21.783 4.802 -21.311 1.00 89.25 86 ALA A C 1
ATOM 701 O O . ALA A 1 86 ? 21.807 5.551 -22.289 1.00 89.25 86 ALA A O 1
ATOM 702 N N . PHE A 1 87 ? 20.976 4.988 -20.271 1.00 86.56 87 PHE A N 1
ATOM 703 C CA . PHE A 1 87 ? 19.992 6.059 -20.161 1.00 86.56 87 PHE A CA 1
ATOM 704 C C . PHE A 1 87 ? 20.067 6.711 -18.777 1.00 86.56 87 PHE A C 1
ATOM 706 O O . PHE A 1 87 ? 20.280 6.004 -17.794 1.00 86.56 87 PHE A O 1
ATOM 713 N N . PRO A 1 88 ? 19.869 8.033 -18.664 1.00 77.75 88 PRO A N 1
ATOM 714 C CA . PRO A 1 88 ? 19.908 8.721 -17.372 1.00 77.75 88 PRO A CA 1
ATOM 715 C C . PRO A 1 88 ? 18.684 8.408 -16.496 1.00 77.75 88 PRO A C 1
ATOM 717 O O . PRO A 1 88 ? 18.775 8.411 -15.276 1.00 77.75 88 PRO A O 1
ATOM 720 N N . THR A 1 89 ? 17.530 8.113 -17.101 1.00 81.75 89 THR A N 1
ATOM 721 C CA . THR A 1 89 ? 16.290 7.769 -16.391 1.00 81.75 89 THR A CA 1
ATOM 722 C C . THR A 1 89 ? 15.544 6.650 -17.113 1.00 81.75 89 THR A C 1
ATOM 724 O O . THR A 1 89 ? 15.722 6.440 -18.317 1.00 81.75 89 THR A O 1
ATOM 727 N N . LEU A 1 90 ? 14.666 5.945 -16.392 1.00 80.56 90 LEU A N 1
ATOM 728 C CA . LEU A 1 90 ? 13.765 4.959 -16.993 1.00 80.56 90 LEU A CA 1
ATOM 729 C C . LEU A 1 90 ? 12.825 5.602 -18.031 1.00 80.56 90 LEU A C 1
ATOM 731 O O . LEU A 1 90 ? 12.522 4.992 -19.052 1.00 80.56 90 LEU A O 1
ATOM 735 N N . ASP A 1 91 ? 12.428 6.857 -17.812 1.00 82.50 91 ASP A N 1
ATOM 736 C CA . ASP A 1 91 ? 11.633 7.636 -18.768 1.00 82.50 91 ASP A CA 1
ATOM 737 C C . ASP A 1 91 ? 12.389 7.904 -20.071 1.00 82.50 91 ASP A C 1
ATOM 739 O O . ASP A 1 91 ? 11.851 7.689 -21.155 1.00 82.50 91 ASP A O 1
ATOM 743 N N . ALA A 1 92 ? 13.673 8.266 -19.987 1.00 79.25 92 ALA A N 1
ATOM 744 C CA . ALA A 1 92 ? 14.516 8.434 -21.168 1.00 79.25 92 ALA A CA 1
ATOM 745 C C . ALA A 1 92 ? 14.681 7.118 -21.947 1.00 79.25 92 ALA A C 1
ATOM 747 O O . ALA A 1 92 ? 14.671 7.130 -23.179 1.00 79.25 92 ALA A O 1
ATOM 748 N N . LEU A 1 93 ? 14.788 5.986 -21.242 1.00 89.31 93 LEU A N 1
ATOM 749 C CA . LEU A 1 93 ? 14.827 4.654 -21.849 1.00 89.31 93 LEU A CA 1
ATOM 750 C C . LEU A 1 93 ? 13.530 4.356 -22.609 1.00 89.31 93 LEU A C 1
ATOM 752 O O . LEU A 1 93 ? 13.580 3.988 -23.783 1.00 89.31 93 LEU A O 1
ATOM 756 N N . ILE A 1 94 ? 12.374 4.535 -21.966 1.00 87.62 94 ILE A N 1
ATOM 757 C CA . ILE A 1 94 ? 11.065 4.267 -22.579 1.00 87.62 94 ILE A CA 1
ATOM 758 C C . ILE A 1 94 ? 10.845 5.173 -23.786 1.00 87.62 94 ILE A C 1
ATOM 760 O O . ILE A 1 94 ? 10.512 4.690 -24.867 1.00 87.62 94 ILE A O 1
ATOM 764 N N . ARG A 1 95 ? 11.118 6.471 -23.638 1.00 84.06 95 ARG A N 1
ATOM 765 C CA . ARG A 1 95 ? 11.002 7.448 -24.721 1.00 84.06 95 ARG A CA 1
ATOM 766 C C . ARG A 1 95 ? 11.894 7.094 -25.905 1.00 84.06 95 ARG A C 1
ATOM 768 O O . ARG A 1 95 ? 11.468 7.208 -27.049 1.00 84.06 95 ARG A O 1
ATOM 775 N N . PHE A 1 96 ? 13.117 6.630 -25.659 1.00 87.69 96 PHE A N 1
ATOM 776 C CA . PHE A 1 96 ? 14.012 6.216 -26.735 1.00 87.69 96 PHE A CA 1
ATOM 777 C C . PHE A 1 96 ? 13.431 5.054 -27.550 1.00 87.69 96 PHE A C 1
ATOM 779 O O . PHE A 1 96 ? 13.408 5.126 -28.779 1.00 87.69 96 PHE A O 1
ATOM 786 N N . TYR A 1 97 ? 12.927 4.011 -26.883 1.00 90.00 97 TYR A N 1
ATOM 787 C CA . TYR A 1 97 ? 12.327 2.845 -27.546 1.00 90.00 97 TYR A CA 1
ATOM 788 C C . TYR A 1 97 ? 10.874 3.054 -27.992 1.00 90.00 97 TYR A C 1
ATOM 790 O O . TYR A 1 97 ? 10.299 2.186 -28.645 1.00 90.00 97 TYR A O 1
ATOM 798 N N . HIS A 1 98 ? 10.286 4.210 -27.690 1.00 86.00 98 HIS A N 1
ATOM 799 C CA . HIS A 1 98 ? 9.054 4.656 -28.327 1.00 86.00 98 HIS A CA 1
ATOM 800 C C . HIS A 1 98 ? 9.301 5.043 -29.791 1.00 86.00 98 HIS A C 1
ATOM 802 O O . HIS A 1 98 ? 8.547 4.671 -30.691 1.00 86.00 98 HIS A O 1
ATOM 808 N N . PHE A 1 99 ? 10.420 5.726 -30.047 1.00 84.81 99 PHE A N 1
ATOM 809 C CA . PHE A 1 99 ? 10.812 6.155 -31.392 1.00 84.81 99 PHE A CA 1
ATOM 810 C C . PHE A 1 99 ? 11.753 5.175 -32.104 1.00 84.81 99 PHE A C 1
ATOM 812 O O . PHE A 1 99 ? 11.827 5.183 -33.333 1.00 84.81 99 PHE A O 1
ATOM 819 N N . SER A 1 100 ? 12.444 4.317 -31.352 1.00 88.00 100 SER A N 1
ATOM 820 C CA . SER A 1 100 ? 13.426 3.358 -31.865 1.00 88.00 100 SER A CA 1
ATOM 821 C C . SER A 1 100 ? 12.962 1.919 -31.691 1.00 88.00 100 SER A C 1
ATOM 823 O O . SER A 1 100 ? 12.297 1.576 -30.720 1.00 88.00 100 SER A O 1
ATOM 825 N N . ASP A 1 101 ? 13.379 1.058 -32.611 1.00 88.44 101 ASP A N 1
ATOM 826 C CA . ASP A 1 101 ? 13.096 -0.373 -32.560 1.00 88.44 101 ASP A CA 1
ATOM 827 C C . ASP A 1 101 ? 13.754 -1.018 -31.325 1.00 88.44 101 ASP A C 1
ATOM 829 O O . ASP A 1 101 ? 14.977 -0.982 -31.164 1.00 88.44 101 ASP A O 1
ATOM 833 N N . LEU A 1 102 ? 12.933 -1.610 -30.451 1.00 89.00 102 LEU A N 1
ATOM 834 C CA . LEU A 1 102 ? 13.388 -2.454 -29.339 1.00 89.00 102 LEU A CA 1
ATOM 835 C C . LEU A 1 102 ? 13.703 -3.865 -29.846 1.00 89.00 102 LEU A C 1
ATOM 837 O O . LEU A 1 102 ? 14.726 -4.455 -29.502 1.00 89.00 102 LEU A O 1
ATOM 841 N N . LEU A 1 103 ? 12.826 -4.374 -30.709 1.00 85.25 103 LEU A N 1
ATOM 842 C CA . LEU A 1 103 ? 13.024 -5.566 -31.523 1.00 85.25 103 LEU A CA 1
ATOM 843 C C . LEU A 1 103 ? 12.844 -5.177 -32.992 1.00 85.25 103 LEU A C 1
ATOM 845 O O . LEU A 1 103 ? 12.309 -4.117 -33.301 1.00 85.25 103 LEU A O 1
ATOM 849 N N . ARG A 1 104 ? 13.312 -6.016 -33.920 1.00 84.81 104 ARG A N 1
ATOM 850 C CA . ARG A 1 104 ? 13.316 -5.701 -35.359 1.00 84.81 104 ARG A CA 1
ATOM 851 C C . ARG A 1 104 ? 11.906 -5.340 -35.860 1.00 84.81 104 ARG A C 1
ATOM 853 O O . ARG A 1 104 ? 11.084 -6.231 -36.069 1.00 84.81 104 ARG A O 1
ATOM 860 N N . GLY A 1 105 ? 11.662 -4.055 -36.121 1.00 83.62 105 GLY A N 1
ATOM 861 C CA . GLY A 1 105 ? 10.366 -3.536 -36.558 1.00 83.62 105 GLY A CA 1
ATOM 862 C C . GLY A 1 105 ? 9.286 -3.470 -35.471 1.00 83.62 105 GLY A C 1
ATOM 863 O O . GLY A 1 105 ? 8.112 -3.366 -35.816 1.00 83.62 105 GLY A O 1
ATOM 864 N N . GLU A 1 106 ? 9.650 -3.553 -34.190 1.00 87.75 106 GLU A N 1
ATOM 865 C CA . GLU A 1 106 ? 8.736 -3.464 -33.046 1.00 87.75 106 GLU A CA 1
ATOM 866 C C . GLU A 1 106 ? 9.250 -2.431 -32.028 1.00 87.75 106 GLU A C 1
ATOM 868 O O . GLU A 1 106 ? 10.411 -2.456 -31.608 1.00 87.75 106 GLU A O 1
ATOM 873 N N . ARG A 1 107 ? 8.369 -1.506 -31.637 1.00 90.19 107 ARG A N 1
ATOM 874 C CA . ARG A 1 107 ? 8.658 -0.347 -30.774 1.00 90.19 107 ARG A CA 1
ATOM 875 C C . ARG A 1 107 ? 7.723 -0.343 -29.575 1.00 90.19 107 ARG A C 1
ATOM 877 O O . ARG A 1 107 ? 6.657 -0.947 -29.635 1.00 90.19 107 ARG A O 1
ATOM 884 N N . LEU A 1 108 ? 8.086 0.374 -28.518 1.00 88.38 108 LEU A N 1
ATOM 885 C CA . LEU A 1 108 ? 7.201 0.593 -27.377 1.00 88.38 108 LEU A CA 1
ATOM 886 C C . LEU A 1 108 ? 6.080 1.556 -27.774 1.00 88.38 108 LEU A C 1
ATOM 888 O O . LEU A 1 108 ? 6.350 2.713 -28.081 1.00 88.38 108 LEU A O 1
ATOM 892 N N . GLN A 1 109 ? 4.825 1.114 -27.762 1.00 83.88 109 GLN A N 1
ATOM 893 C CA . GLN A 1 109 ? 3.702 1.998 -28.097 1.00 83.88 109 GLN A CA 1
ATOM 894 C C . GLN A 1 109 ? 2.748 2.172 -26.930 1.00 83.88 109 GLN A C 1
ATOM 896 O O . GLN A 1 109 ? 2.514 3.297 -26.500 1.00 83.88 109 GLN A O 1
ATOM 901 N N . ASN A 1 110 ? 2.259 1.064 -26.381 1.00 82.94 110 ASN A N 1
ATOM 902 C CA . ASN A 1 110 ? 1.168 1.102 -25.420 1.00 82.94 110 ASN A CA 1
ATOM 903 C C . ASN A 1 110 ? 1.671 0.806 -24.003 1.00 82.94 110 ASN A C 1
ATOM 905 O O . ASN A 1 110 ? 2.010 -0.328 -23.674 1.00 82.94 110 ASN A O 1
ATOM 909 N N . ALA A 1 111 ? 1.731 1.824 -23.149 1.00 80.94 111 ALA A N 1
ATOM 910 C CA . ALA A 1 111 ? 1.990 1.613 -21.730 1.00 80.94 111 ALA A CA 1
ATOM 911 C C . ALA A 1 111 ? 0.793 0.897 -21.094 1.00 80.94 111 ALA A C 1
ATOM 913 O O . ALA A 1 111 ? -0.319 1.423 -21.090 1.00 80.94 111 ALA A O 1
ATOM 914 N N . VAL A 1 112 ? 1.015 -0.296 -20.543 1.00 77.12 112 VAL A N 1
ATOM 915 C CA . VAL A 1 112 ? 0.002 -0.966 -19.730 1.00 77.12 112 VAL A CA 1
ATOM 916 C C . VAL A 1 112 ? -0.009 -0.283 -18.378 1.00 77.12 112 VAL A C 1
ATOM 918 O O . VAL A 1 112 ? 0.999 -0.286 -17.676 1.00 77.12 112 VAL A O 1
ATOM 921 N N . ALA A 1 113 ? -1.148 0.317 -18.041 1.00 71.50 113 ALA A N 1
ATOM 922 C CA . ALA A 1 113 ? -1.348 0.889 -16.727 1.00 71.50 113 ALA A CA 1
ATOM 923 C C . ALA A 1 113 ? -1.517 -0.231 -15.685 1.00 71.50 113 ALA A C 1
ATOM 925 O O . ALA A 1 113 ? -2.155 -1.260 -15.955 1.00 71.50 113 ALA A O 1
ATOM 926 N N . PRO A 1 114 ? -0.981 -0.049 -14.476 1.00 64.88 114 PRO A N 1
ATOM 927 C CA . PRO A 1 114 ? -1.190 -0.984 -13.386 1.00 64.88 114 PRO A CA 1
ATOM 928 C C . PRO A 1 114 ? -2.682 -0.996 -13.001 1.00 64.88 114 PRO A C 1
ATOM 930 O O . PRO A 1 114 ? -3.283 0.044 -12.755 1.00 64.88 114 PRO A O 1
ATOM 933 N N . LYS A 1 115 ? -3.304 -2.189 -12.984 1.00 50.81 115 LYS A N 1
ATOM 934 C CA . LYS A 1 115 ? -4.740 -2.377 -12.657 1.00 50.81 115 LYS A CA 1
ATOM 935 C C . LYS A 1 115 ? -5.091 -2.023 -11.204 1.00 50.81 115 LYS A C 1
ATOM 937 O O . LYS A 1 115 ? -6.255 -1.829 -10.881 1.00 50.81 115 LYS A O 1
ATOM 942 N N . GLU A 1 116 ? -4.082 -1.960 -10.350 1.00 48.41 116 GLU A N 1
ATOM 943 C CA . GLU A 1 116 ? -4.143 -1.623 -8.932 1.00 48.41 116 GLU A CA 1
ATOM 944 C C . GLU A 1 116 ? -3.039 -0.586 -8.683 1.00 48.41 116 GLU A C 1
ATOM 946 O O . GLU A 1 116 ? -2.016 -0.658 -9.375 1.00 48.41 116 GLU A O 1
ATOM 951 N N . PRO A 1 117 ? -3.193 0.369 -7.745 1.00 49.06 117 PRO A N 1
ATOM 952 C CA . PRO A 1 117 ? -2.094 1.251 -7.364 1.00 49.06 117 PRO A CA 1
ATOM 953 C C . PRO A 1 117 ? -0.865 0.399 -7.048 1.00 49.06 117 PRO A C 1
ATOM 955 O O . PRO A 1 117 ? -0.943 -0.600 -6.333 1.00 49.06 117 PRO A O 1
ATOM 958 N N . VAL A 1 118 ? 0.246 0.746 -7.687 1.00 46.31 118 VAL A N 1
ATOM 959 C CA . VAL A 1 118 ? 1.473 -0.044 -7.691 1.00 46.31 118 VAL A CA 1
ATOM 960 C C . VAL A 1 118 ? 2.005 -0.080 -6.277 1.00 46.31 118 VAL A C 1
ATOM 962 O O . VAL A 1 118 ? 2.617 0.876 -5.814 1.00 46.31 118 VAL A O 1
ATOM 965 N N . ALA A 1 119 ? 1.753 -1.185 -5.587 1.00 47.94 119 ALA A N 1
ATOM 966 C CA . ALA A 1 119 ? 2.472 -1.496 -4.376 1.00 47.94 119 ALA A CA 1
ATOM 967 C C . ALA A 1 119 ? 3.940 -1.669 -4.773 1.00 47.94 119 ALA A C 1
ATOM 969 O O . ALA A 1 119 ? 4.336 -2.670 -5.384 1.00 47.94 119 ALA A O 1
ATOM 970 N N . ASP A 1 120 ? 4.749 -0.668 -4.449 1.00 47.03 120 ASP A N 1
ATOM 971 C CA . ASP A 1 120 ? 6.188 -0.819 -4.382 1.00 47.03 120 ASP A CA 1
ATOM 972 C C . ASP A 1 120 ? 6.494 -1.959 -3.407 1.00 47.03 120 ASP A C 1
ATOM 974 O O . ASP A 1 120 ? 6.507 -1.803 -2.194 1.00 47.03 120 ASP A O 1
ATOM 978 N N . SER A 1 121 ? 6.693 -3.147 -3.967 1.00 46.78 121 SER A N 1
ATOM 979 C CA . SER A 1 121 ? 7.861 -4.013 -3.802 1.00 46.78 121 SER A CA 1
ATOM 980 C C . SER A 1 121 ? 8.444 -4.294 -2.404 1.00 46.78 121 SER A C 1
ATOM 982 O O . SER A 1 121 ? 8.753 -5.438 -2.085 1.00 46.78 121 SER A O 1
ATOM 984 N N . ALA A 1 122 ? 8.596 -3.309 -1.529 1.00 43.59 122 ALA A N 1
ATOM 985 C CA . ALA A 1 122 ? 9.060 -3.512 -0.158 1.00 43.59 122 ALA A CA 1
ATOM 986 C C . ALA A 1 122 ? 7.915 -3.606 0.868 1.00 43.59 122 ALA A C 1
ATOM 988 O O . ALA A 1 122 ? 8.173 -3.784 2.054 1.00 43.59 122 ALA A O 1
ATOM 989 N N . ALA A 1 123 ? 6.665 -3.494 0.421 1.00 42.50 123 ALA A N 1
ATOM 990 C CA . ALA A 1 123 ? 5.498 -3.372 1.273 1.00 42.50 123 ALA A CA 1
ATOM 991 C C . ALA A 1 123 ? 4.379 -4.308 0.766 1.00 42.50 123 ALA A C 1
ATOM 993 O O . ALA A 1 123 ? 3.697 -4.024 -0.208 1.00 42.50 123 ALA A O 1
ATOM 994 N N . ALA A 1 124 ? 4.081 -5.430 1.422 1.00 45.22 124 ALA A N 1
ATOM 995 C CA . ALA A 1 124 ? 3.040 -5.376 2.450 1.00 45.22 124 ALA A CA 1
ATOM 996 C C . ALA A 1 124 ? 2.863 -3.933 2.932 1.00 45.22 124 ALA A C 1
ATOM 998 O O . ALA A 1 124 ? 3.671 -3.506 3.748 1.00 45.22 124 ALA A O 1
ATOM 999 N N . ALA A 1 125 ? 1.965 -3.175 2.275 1.00 53.75 125 ALA A N 1
ATOM 1000 C CA . ALA A 1 125 ? 1.648 -1.760 2.513 1.00 53.75 125 ALA A CA 1
ATOM 1001 C C . ALA A 1 125 ? 2.330 -1.258 3.789 1.00 53.75 125 ALA A C 1
ATOM 1003 O O . ALA A 1 125 ? 1.855 -1.639 4.856 1.00 53.75 125 ALA A O 1
ATOM 1004 N N . ARG A 1 126 ? 3.483 -0.558 3.700 1.00 67.19 126 ARG A N 1
ATOM 1005 C CA . ARG A 1 126 ? 4.294 -0.237 4.884 1.00 67.19 126 ARG A CA 1
ATOM 1006 C C . ARG A 1 126 ? 3.381 0.569 5.783 1.00 67.19 126 ARG A C 1
ATOM 1008 O O . ARG A 1 126 ? 3.099 1.730 5.495 1.00 67.19 126 ARG A O 1
ATOM 1015 N N . ARG A 1 127 ? 2.850 -0.110 6.793 1.00 77.19 127 ARG A N 1
ATOM 1016 C CA . ARG A 1 127 ? 1.819 0.415 7.661 1.00 77.19 127 ARG A CA 1
ATOM 1017 C C . ARG A 1 127 ? 2.544 1.093 8.790 1.00 77.19 127 ARG A C 1
ATOM 1019 O O . ARG A 1 127 ? 3.346 0.475 9.491 1.00 77.19 127 ARG A O 1
ATOM 1026 N N . LEU A 1 128 ? 2.308 2.385 8.897 1.00 84.19 128 LEU A N 1
ATOM 1027 C CA . LEU A 1 128 ? 2.823 3.176 9.990 1.00 84.19 128 LEU A CA 1
ATOM 1028 C C . LEU A 1 128 ? 1.662 3.694 10.816 1.00 84.19 128 LEU A C 1
ATOM 1030 O O . LEU A 1 128 ? 0.595 3.978 10.276 1.00 84.19 128 LEU A O 1
ATOM 1034 N N . VAL A 1 129 ? 1.881 3.827 12.114 1.00 86.81 129 VAL A N 1
ATOM 1035 C CA . VAL A 1 129 ? 0.906 4.378 13.048 1.00 86.81 129 VAL A CA 1
ATOM 1036 C C . VAL A 1 129 ? 1.343 5.769 13.477 1.00 86.81 129 VAL A C 1
ATOM 1038 O O . VAL A 1 129 ? 2.509 5.989 13.803 1.00 86.81 129 VAL A O 1
ATOM 1041 N N . ALA A 1 130 ? 0.413 6.719 13.494 1.00 89.00 130 ALA A N 1
ATOM 1042 C CA . ALA A 1 130 ? 0.669 8.032 14.062 1.00 89.00 130 ALA A CA 1
ATOM 1043 C C . ALA A 1 130 ? 0.860 7.938 15.576 1.00 89.00 130 ALA A C 1
ATOM 1045 O O . ALA A 1 130 ? -0.042 7.527 16.309 1.00 89.00 130 ALA A O 1
ATOM 1046 N N . VAL A 1 131 ? 2.008 8.387 16.075 1.00 85.44 131 VAL A N 1
ATOM 1047 C CA . VAL A 1 131 ? 2.272 8.446 17.523 1.00 85.44 131 VAL A CA 1
ATOM 1048 C C . VAL A 1 131 ? 1.829 9.761 18.156 1.00 85.44 131 VAL A C 1
ATOM 1050 O O . VAL A 1 131 ? 1.644 9.834 19.377 1.00 85.44 131 VAL A O 1
ATOM 1053 N N . LEU A 1 132 ? 1.581 10.775 17.326 1.00 81.56 132 LEU A N 1
ATOM 1054 C CA . LEU A 1 132 ? 1.114 12.104 17.708 1.00 81.56 132 LEU A CA 1
ATOM 1055 C C . LEU A 1 132 ? -0.026 12.562 16.783 1.00 81.56 132 LEU A C 1
ATOM 1057 O O . LEU A 1 132 ? -0.057 12.171 15.618 1.00 81.56 132 LEU A O 1
ATOM 1061 N N . PRO A 1 133 ? -0.981 13.373 17.276 1.00 90.38 133 PRO A N 1
ATOM 1062 C CA . PRO A 1 133 ? -1.956 14.032 16.414 1.00 90.38 133 PRO A CA 1
ATOM 1063 C C . PRO A 1 133 ? -1.299 15.173 15.625 1.00 90.38 133 PRO A C 1
ATOM 1065 O O . PRO A 1 133 ? -0.389 15.833 16.129 1.00 90.38 133 PRO A O 1
ATOM 1068 N N . TYR A 1 134 ? -1.804 15.449 14.426 1.00 93.44 134 TYR A N 1
ATOM 1069 C CA . TYR A 1 134 ? -1.312 16.523 13.567 1.00 93.44 134 TYR A CA 1
ATOM 1070 C C . TYR A 1 134 ? -2.461 17.194 12.814 1.00 93.44 134 TYR A C 1
ATOM 1072 O O . TYR A 1 134 ? -3.401 16.535 12.365 1.00 93.44 134 TYR A O 1
ATOM 1080 N N . ALA A 1 135 ? -2.381 18.515 12.683 1.00 93.69 135 ALA A N 1
ATOM 1081 C CA . ALA A 1 135 ? -3.304 19.304 11.884 1.00 93.69 135 ALA A CA 1
ATOM 1082 C C . ALA A 1 135 ? -2.539 19.872 10.694 1.00 93.69 135 ALA A C 1
ATOM 1084 O O . ALA A 1 135 ? -1.526 20.545 10.888 1.00 93.69 135 ALA A O 1
ATOM 1085 N N . LYS A 1 136 ? -3.042 19.602 9.488 1.00 87.44 136 LYS A N 1
ATOM 1086 C CA . LYS A 1 136 ? -2.440 20.096 8.255 1.00 87.44 136 LYS A CA 1
ATOM 1087 C C . LYS A 1 136 ? -2.389 21.615 8.219 1.00 87.44 136 LYS A C 1
ATOM 1089 O O . LYS A 1 136 ? -3.291 22.294 8.727 1.00 87.44 136 LYS A O 1
ATOM 1094 N N . ILE A 1 137 ? -1.381 22.138 7.539 1.00 87.69 137 ILE A N 1
ATOM 1095 C CA . ILE A 1 137 ? -1.354 23.542 7.148 1.00 87.69 137 ILE A CA 1
ATOM 1096 C C . ILE A 1 137 ? -2.477 23.787 6.113 1.00 87.69 137 ILE A C 1
ATOM 1098 O O . ILE A 1 137 ? -2.687 22.967 5.218 1.00 87.69 137 ILE A O 1
ATOM 1102 N N . PRO A 1 138 ? -3.256 24.879 6.221 1.00 86.25 138 PRO A N 1
ATOM 1103 C CA . PRO A 1 138 ? -4.234 25.235 5.195 1.00 86.25 138 PRO A CA 1
ATOM 1104 C C . PRO A 1 138 ? -3.580 25.386 3.817 1.00 86.25 138 PRO A C 1
ATOM 1106 O O . PRO A 1 138 ? -2.468 25.895 3.715 1.00 86.25 138 PRO A O 1
ATOM 1109 N N . ASP A 1 139 ? -4.284 24.949 2.772 1.00 81.56 139 ASP A N 1
ATOM 1110 C CA . ASP A 1 139 ? -3.824 24.987 1.375 1.00 81.56 139 ASP A CA 1
ATOM 1111 C C . ASP A 1 139 ? -2.530 24.195 1.084 1.00 81.56 139 ASP A C 1
ATOM 1113 O O . ASP A 1 139 ? -1.891 24.410 0.055 1.00 81.56 139 ASP A O 1
ATOM 1117 N N . SER A 1 140 ? -2.154 23.256 1.963 1.00 79.50 140 SER A N 1
ATOM 1118 C CA . SER A 1 140 ? -1.085 22.282 1.720 1.00 79.50 140 SER A CA 1
ATOM 1119 C C . SER A 1 140 ? -1.634 20.901 1.334 1.00 79.50 140 SER A C 1
ATOM 1121 O O . SER A 1 140 ? -2.798 20.571 1.588 1.00 79.50 140 SER A O 1
ATOM 1123 N N . ASP A 1 141 ? -0.758 20.069 0.767 1.00 74.94 141 ASP A N 1
ATOM 1124 C CA . ASP A 1 141 ? -1.034 18.662 0.444 1.00 74.94 141 ASP A CA 1
ATOM 1125 C C . ASP A 1 141 ? -0.882 17.725 1.665 1.00 74.94 141 ASP A C 1
ATOM 1127 O O . ASP A 1 141 ? -0.835 16.504 1.513 1.00 74.94 141 ASP A O 1
ATOM 1131 N N . GLU A 1 142 ? -0.765 18.262 2.884 1.00 88.69 142 GLU A N 1
ATOM 1132 C CA . GLU A 1 142 ? -0.587 17.486 4.118 1.00 88.69 142 GLU A CA 1
ATOM 1133 C C . GLU A 1 142 ? -1.905 16.888 4.637 1.00 88.69 142 GLU A C 1
ATOM 1135 O O . GLU A 1 142 ? -3.000 17.417 4.416 1.00 88.69 142 GLU A O 1
ATOM 1140 N N . LEU A 1 143 ? -1.810 15.795 5.399 1.00 85.31 143 LEU A N 1
ATOM 1141 C CA . LEU A 1 143 ? -2.965 15.166 6.044 1.00 85.31 143 LEU A CA 1
ATOM 1142 C C . LEU A 1 143 ? -3.140 15.623 7.491 1.00 85.31 143 LEU A C 1
ATOM 1144 O O . LEU A 1 143 ? -2.187 15.659 8.260 1.00 85.31 143 LEU A O 1
ATOM 1148 N N . SER A 1 144 ? -4.388 15.872 7.893 1.00 90.38 144 SER A N 1
ATOM 1149 C CA . SER A 1 144 ? -4.762 15.971 9.309 1.00 90.38 144 SER A CA 1
ATOM 1150 C C . SER A 1 144 ? -5.078 14.587 9.863 1.00 90.38 144 SER A C 1
ATOM 1152 O O . SER A 1 144 ? -5.835 13.830 9.255 1.00 90.38 144 SER A O 1
ATOM 1154 N N . PHE A 1 145 ? -4.558 14.260 11.044 1.00 92.62 145 PHE A N 1
ATOM 1155 C CA . PHE A 1 145 ? -4.7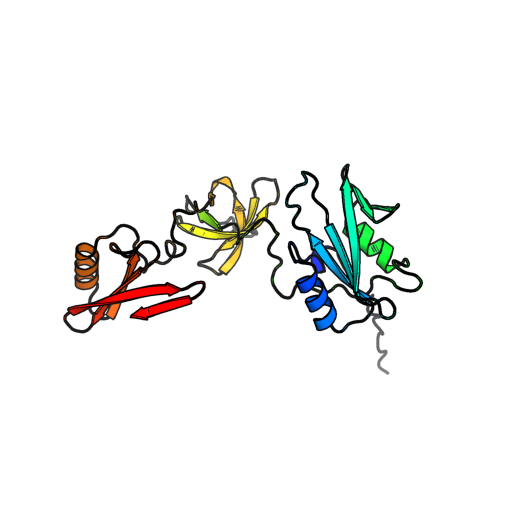41 12.941 11.644 1.00 92.62 145 PHE A CA 1
ATOM 1156 C C . PHE A 1 145 ? -4.661 12.945 13.167 1.00 92.62 145 PHE A C 1
ATOM 1158 O O . PHE A 1 145 ? -4.190 13.888 13.807 1.00 92.62 145 PHE A O 1
ATOM 1165 N N . LYS A 1 146 ? -5.154 11.860 13.763 1.00 88.75 146 LYS A N 1
ATOM 1166 C CA . LYS A 1 146 ? -5.105 11.629 15.208 1.00 88.75 146 LYS A CA 1
ATOM 1167 C C . LYS A 1 146 ? -4.004 10.628 15.542 1.00 88.75 146 LYS A C 1
ATOM 1169 O O . LYS A 1 146 ? -3.634 9.795 14.720 1.00 88.75 146 LYS A O 1
ATOM 1174 N N . LYS A 1 147 ? -3.520 10.676 16.785 1.00 85.75 147 LYS A N 1
ATOM 1175 C CA . LYS A 1 147 ? -2.684 9.604 17.334 1.00 85.75 147 LYS A CA 1
ATOM 1176 C C . LYS A 1 147 ? -3.431 8.271 17.211 1.00 85.75 147 LYS A C 1
ATOM 1178 O O . LYS A 1 147 ? -4.576 8.183 17.646 1.00 85.75 147 LYS A O 1
ATOM 1183 N N . GLY A 1 148 ? -2.764 7.261 16.669 1.00 77.88 148 GLY A N 1
ATOM 1184 C CA . GLY A 1 148 ? -3.308 5.933 16.399 1.00 77.88 148 GLY A CA 1
ATOM 1185 C C . GLY A 1 148 ? -3.793 5.728 14.963 1.00 77.88 148 GLY A C 1
ATOM 1186 O O . GLY A 1 148 ? -4.046 4.586 14.595 1.00 77.88 148 GLY A O 1
ATOM 1187 N N . ASP A 1 149 ? -3.896 6.782 14.142 1.00 85.50 149 ASP A N 1
ATOM 1188 C CA . ASP A 1 149 ? -4.269 6.622 12.733 1.00 85.50 149 ASP A CA 1
ATOM 1189 C C .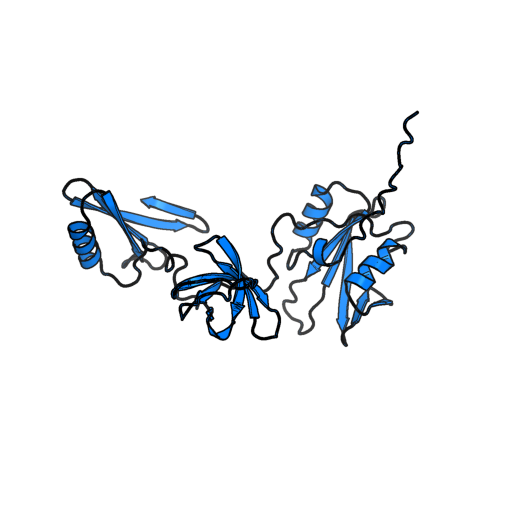 ASP A 1 149 ? -3.203 5.795 11.997 1.00 85.50 149 ASP A C 1
ATOM 1191 O O . ASP A 1 149 ? -2.002 6.058 12.123 1.00 85.50 149 ASP A O 1
ATOM 1195 N N . LEU A 1 150 ? -3.648 4.798 11.228 1.00 84.25 150 LEU A N 1
ATOM 1196 C CA . LEU A 1 150 ? -2.775 4.021 10.356 1.00 84.25 150 LEU A CA 1
ATOM 1197 C C . LEU A 1 150 ? -2.645 4.668 8.988 1.00 84.25 150 LEU A C 1
ATOM 1199 O O . LEU A 1 150 ? -3.606 5.176 8.409 1.00 84.25 150 LEU A O 1
ATOM 1203 N N . PHE A 1 151 ? -1.443 4.550 8.451 1.00 83.94 151 PHE A N 1
ATOM 1204 C CA . PHE A 1 151 ? -1.077 5.038 7.143 1.00 83.94 151 PHE A CA 1
ATOM 1205 C C . PHE A 1 151 ? -0.536 3.906 6.303 1.00 83.94 151 PHE A C 1
ATOM 1207 O O . PHE A 1 151 ? 0.421 3.237 6.689 1.00 83.94 151 PHE A O 1
ATOM 1214 N N . VAL A 1 152 ? -1.120 3.738 5.124 1.00 77.44 152 VAL A N 1
ATOM 1215 C CA . VAL A 1 152 ? -0.498 2.974 4.051 1.00 77.44 152 VAL A CA 1
ATOM 1216 C C . VAL A 1 152 ? 0.462 3.909 3.334 1.00 77.44 152 VAL A C 1
ATOM 1218 O O . VAL A 1 152 ? 0.028 4.859 2.683 1.00 77.44 152 VAL A O 1
ATOM 1221 N N . VAL A 1 153 ? 1.763 3.668 3.488 1.00 76.31 153 VAL A N 1
ATOM 1222 C CA . VAL A 1 153 ? 2.792 4.451 2.799 1.00 76.31 153 VAL A CA 1
ATOM 1223 C C . VAL A 1 153 ? 2.886 3.989 1.348 1.00 76.31 153 VAL A C 1
ATOM 1225 O O . VAL A 1 153 ? 3.166 2.818 1.087 1.00 76.31 153 VAL A O 1
ATOM 1228 N N . HIS A 1 154 ? 2.701 4.925 0.421 1.00 64.69 154 HIS A N 1
ATOM 1229 C CA . HIS A 1 154 ? 2.835 4.693 -1.020 1.00 64.69 154 HIS A CA 1
ATOM 1230 C C . HIS A 1 154 ? 4.196 5.114 -1.550 1.00 64.69 154 HIS A C 1
ATOM 1232 O O . HIS A 1 154 ? 4.715 4.474 -2.453 1.00 64.69 154 HIS A O 1
ATOM 1238 N N . ASN A 1 155 ? 4.764 6.198 -1.015 1.00 64.38 155 ASN A N 1
ATOM 1239 C CA . ASN A 1 155 ? 6.051 6.714 -1.467 1.00 64.38 155 ASN A CA 1
ATOM 1240 C C . ASN A 1 155 ? 6.818 7.404 -0.330 1.00 64.38 155 ASN A C 1
ATOM 1242 O O . ASN A 1 155 ? 6.219 8.051 0.531 1.00 64.38 155 ASN A O 1
ATOM 1246 N N . ASP A 1 156 ? 8.144 7.297 -0.364 1.00 74.12 156 ASP A N 1
ATOM 1247 C CA . ASP A 1 156 ? 9.071 8.022 0.506 1.00 74.12 156 ASP A CA 1
ATOM 1248 C C . ASP A 1 156 ? 9.819 9.068 -0.330 1.00 74.12 156 ASP A C 1
ATOM 1250 O O . ASP A 1 156 ? 10.552 8.728 -1.262 1.00 74.12 156 ASP A O 1
ATOM 1254 N N . LEU A 1 157 ? 9.618 10.350 -0.013 1.00 63.72 157 LEU A N 1
ATOM 1255 C CA . LEU A 1 157 ? 10.186 11.464 -0.771 1.00 63.72 157 LEU A CA 1
ATOM 1256 C C . LEU A 1 157 ? 11.661 11.741 -0.411 1.00 63.72 157 LEU A C 1
ATOM 1258 O O . LEU A 1 157 ? 12.252 12.672 -0.957 1.00 63.72 157 LEU A O 1
ATOM 1262 N N . GLN A 1 158 ? 12.271 10.953 0.488 1.00 60.06 158 GLN A N 1
ATOM 1263 C CA . GLN A 1 158 ? 13.674 11.050 0.932 1.00 60.06 158 GLN A CA 1
ATOM 1264 C C . GLN A 1 158 ? 14.063 12.402 1.559 1.00 60.06 158 GLN A C 1
ATOM 1266 O O . GLN A 1 158 ? 15.241 12.694 1.760 1.00 60.06 158 GLN A O 1
ATOM 1271 N N . ASN A 1 159 ? 13.076 13.227 1.898 1.00 61.78 159 ASN A N 1
ATOM 1272 C CA . ASN A 1 159 ? 13.222 14.543 2.524 1.00 61.78 159 ASN A CA 1
ATOM 1273 C C . ASN A 1 159 ? 12.488 14.615 3.879 1.00 61.78 159 ASN A C 1
ATOM 1275 O O . ASN A 1 159 ? 12.151 15.700 4.347 1.00 61.78 159 ASN A O 1
ATOM 1279 N N . GLY A 1 160 ? 12.198 13.455 4.475 1.00 70.81 160 GLY A N 1
ATOM 1280 C CA . GLY A 1 160 ? 11.424 13.321 5.711 1.00 70.81 160 GLY A CA 1
ATOM 1281 C C . GLY A 1 160 ? 9.908 13.270 5.507 1.00 70.81 160 GLY A C 1
ATOM 1282 O O . GLY A 1 160 ? 9.188 12.996 6.463 1.00 70.81 160 GLY A O 1
ATOM 1283 N N . TRP A 1 161 ? 9.409 13.478 4.287 1.00 79.81 161 TRP A N 1
ATOM 1284 C CA . TRP A 1 161 ? 7.986 13.375 3.973 1.00 79.81 161 TRP A CA 1
ATOM 1285 C C . TRP A 1 161 ? 7.635 12.051 3.307 1.00 79.81 161 TRP A C 1
ATOM 1287 O O . TRP A 1 161 ? 8.380 11.515 2.484 1.00 79.81 161 TRP A O 1
ATOM 1297 N N . LEU A 1 162 ? 6.450 11.556 3.642 1.00 78.25 162 LEU A N 1
ATOM 1298 C CA . LEU A 1 162 ? 5.862 10.348 3.089 1.00 78.25 162 LEU A CA 1
ATOM 1299 C C . LEU A 1 162 ? 4.550 10.701 2.399 1.00 78.25 162 LEU A C 1
ATOM 1301 O O . LEU A 1 162 ? 3.755 11.469 2.940 1.00 78.25 162 LEU A O 1
ATOM 1305 N N . TRP A 1 163 ? 4.309 10.117 1.228 1.00 76.12 163 TRP A N 1
ATOM 1306 C CA . TRP A 1 163 ? 2.987 10.127 0.612 1.00 76.12 163 TRP A CA 1
ATOM 1307 C C . TRP A 1 163 ? 2.226 8.891 1.076 1.00 76.12 163 TRP A C 1
ATOM 1309 O O . TRP A 1 163 ? 2.632 7.758 0.792 1.00 76.12 163 TRP A O 1
ATOM 1319 N N . CYS A 1 164 ? 1.131 9.109 1.794 1.00 81.12 164 CYS A N 1
ATOM 1320 C CA . CYS A 1 164 ? 0.391 8.057 2.478 1.00 81.12 164 CYS A CA 1
ATOM 1321 C C . CYS A 1 164 ? -1.111 8.186 2.235 1.00 81.12 164 CYS A C 1
ATOM 1323 O O . CYS A 1 164 ? -1.603 9.286 2.002 1.00 81.12 164 CYS A O 1
ATOM 1325 N N . THR A 1 165 ? -1.847 7.084 2.380 1.00 78.88 165 THR A N 1
ATOM 1326 C CA . THR A 1 165 ? -3.303 7.114 2.597 1.00 78.88 165 THR A CA 1
ATOM 1327 C C . THR A 1 165 ? -3.608 6.806 4.053 1.00 78.88 165 THR A C 1
ATOM 1329 O O . THR A 1 165 ? -3.110 5.814 4.588 1.00 78.88 165 THR A O 1
ATOM 1332 N N . ASN A 1 166 ? -4.430 7.640 4.686 1.00 82.88 166 ASN A N 1
ATOM 1333 C CA . ASN A 1 166 ? -4.963 7.376 6.019 1.00 82.88 166 ASN A CA 1
ATOM 1334 C C . ASN A 1 166 ? -6.051 6.294 5.928 1.00 82.88 166 ASN A C 1
ATOM 1336 O O . ASN A 1 166 ? -7.027 6.460 5.203 1.00 82.88 166 ASN A O 1
ATOM 1340 N N . ASP A 1 167 ? -5.905 5.202 6.674 1.00 78.19 167 ASP A N 1
ATOM 1341 C CA . ASP A 1 167 ? -6.836 4.064 6.642 1.00 78.19 167 ASP A CA 1
ATOM 1342 C C . ASP A 1 167 ? -8.238 4.443 7.164 1.00 78.19 167 ASP A C 1
ATOM 1344 O O . ASP A 1 167 ? -9.250 3.936 6.687 1.00 78.19 167 ASP A O 1
ATOM 1348 N N . ARG A 1 168 ? -8.315 5.402 8.099 1.00 78.00 168 ARG A N 1
ATOM 1349 C CA . ARG A 1 168 ? -9.570 5.876 8.702 1.00 78.00 168 ARG A CA 1
ATOM 1350 C C . ARG A 1 168 ? -10.328 6.851 7.803 1.00 78.00 168 ARG A C 1
ATOM 1352 O O . ARG A 1 168 ? -11.552 6.771 7.731 1.00 78.00 168 ARG A O 1
ATOM 1359 N N . THR A 1 169 ? -9.646 7.822 7.192 1.00 77.62 169 THR A N 1
ATOM 1360 C CA . THR A 1 169 ? -10.309 8.855 6.361 1.00 77.62 169 THR A CA 1
ATOM 1361 C C . THR A 1 169 ? -10.322 8.521 4.877 1.00 77.62 169 THR A C 1
ATOM 1363 O O . THR A 1 169 ? -11.084 9.133 4.135 1.00 77.62 169 THR A O 1
ATOM 1366 N N . LEU A 1 170 ? -9.497 7.562 4.449 1.00 73.50 170 LEU A N 1
ATOM 1367 C CA . LEU A 1 170 ? -9.232 7.221 3.049 1.00 73.50 170 LEU A CA 1
ATOM 1368 C C . LEU A 1 170 ? -8.625 8.376 2.233 1.00 73.50 170 LEU A C 1
ATOM 1370 O O . LEU A 1 170 ? -8.521 8.293 1.009 1.00 73.50 170 LEU A O 1
ATOM 1374 N N . GLU A 1 171 ? -8.189 9.447 2.896 1.00 72.19 171 GLU A N 1
ATOM 1375 C CA . GLU A 1 171 ? -7.541 10.585 2.252 1.00 72.19 171 GLU A CA 1
ATOM 1376 C C . GLU A 1 171 ? -6.059 10.291 2.016 1.00 72.19 171 GLU A C 1
ATOM 1378 O O . GLU A 1 171 ? -5.382 9.711 2.870 1.00 72.19 171 GLU A O 1
ATOM 1383 N N . SER A 1 172 ? -5.559 10.709 0.851 1.00 79.00 172 SER A N 1
ATOM 1384 C CA . SER A 1 172 ? -4.141 10.615 0.496 1.00 79.00 172 SER A CA 1
ATOM 1385 C C . SER A 1 172 ? -3.474 11.980 0.569 1.00 79.00 172 SER A C 1
ATOM 1387 O O . SER A 1 172 ? -4.076 12.971 0.163 1.00 79.00 172 SER A O 1
ATOM 1389 N N . GLY A 1 173 ? -2.240 12.024 1.060 1.00 79.00 173 GLY A N 1
ATOM 1390 C CA . GLY A 1 173 ? -1.484 13.262 1.196 1.00 79.00 173 GLY A CA 1
ATOM 1391 C C . GLY A 1 173 ? -0.137 13.059 1.881 1.00 79.00 173 GLY A C 1
ATOM 1392 O O . GLY A 1 173 ? 0.314 11.929 2.096 1.00 79.00 173 GLY A O 1
ATOM 1393 N N . LEU A 1 174 ? 0.507 14.172 2.218 1.00 80.44 174 LEU A N 1
ATOM 1394 C CA . LEU A 1 174 ? 1.817 14.215 2.847 1.00 80.44 174 LEU A CA 1
ATOM 1395 C C . LEU A 1 174 ? 1.721 14.051 4.366 1.00 80.44 174 LEU A C 1
ATOM 1397 O O . LEU A 1 174 ? 0.912 14.691 5.040 1.00 80.44 174 LEU A O 1
ATOM 1401 N N . VAL A 1 175 ? 2.598 13.212 4.910 1.00 87.00 175 VAL A N 1
ATOM 1402 C CA . VAL A 1 175 ? 2.789 13.040 6.351 1.00 87.00 175 VAL A CA 1
ATOM 1403 C C . VAL A 1 175 ? 4.275 13.053 6.670 1.00 87.00 175 VAL A C 1
ATOM 1405 O O . VAL A 1 175 ? 5.075 12.420 5.981 1.00 87.00 175 VAL A O 1
ATOM 1408 N N . PHE A 1 176 ? 4.654 13.767 7.726 1.00 89.50 176 PHE A N 1
ATOM 1409 C CA . PHE A 1 176 ? 6.036 13.806 8.179 1.00 89.50 176 PHE A CA 1
ATOM 1410 C C . PHE A 1 176 ? 6.414 12.489 8.871 1.00 89.50 176 PHE A C 1
ATOM 1412 O O . PHE A 1 176 ? 5.727 12.045 9.792 1.00 89.50 176 PHE A O 1
ATOM 1419 N N . ALA A 1 177 ? 7.502 11.859 8.424 1.00 84.00 177 ALA A N 1
ATOM 1420 C CA . ALA A 1 177 ? 7.896 10.515 8.838 1.00 84.00 177 ALA A CA 1
ATOM 1421 C C . ALA A 1 177 ? 8.146 10.399 10.348 1.00 84.00 177 ALA A C 1
ATOM 1423 O O . ALA A 1 177 ? 7.822 9.369 10.925 1.00 84.00 177 ALA A O 1
ATOM 1424 N N . GLU A 1 178 ? 8.662 11.447 11.001 1.00 87.00 178 GLU A N 1
ATOM 1425 C CA . GLU A 1 178 ? 8.935 11.438 12.449 1.00 87.00 178 GLU A CA 1
ATOM 1426 C C . GLU A 1 178 ? 7.664 11.422 13.314 1.00 87.00 178 GLU A C 1
ATOM 1428 O O . GLU A 1 178 ? 7.728 11.130 14.505 1.00 87.00 178 GLU A O 1
ATOM 1433 N N . LEU A 1 179 ? 6.497 11.723 12.731 1.00 89.44 179 LEU A N 1
ATOM 1434 C CA . LEU A 1 179 ? 5.207 11.616 13.421 1.00 89.44 179 LEU A CA 1
ATOM 1435 C C . LEU A 1 179 ? 4.645 10.190 13.393 1.00 89.44 179 LEU A C 1
ATOM 1437 O O . LEU A 1 179 ? 3.603 9.929 14.006 1.00 89.44 179 LEU A O 1
ATOM 1441 N N . LEU A 1 180 ? 5.313 9.285 12.674 1.00 88.81 180 LEU A N 1
ATOM 1442 C CA . LEU A 1 180 ? 4.872 7.928 12.413 1.00 88.81 180 LEU A CA 1
ATOM 1443 C C . LEU A 1 180 ? 5.891 6.903 12.931 1.00 88.81 180 LEU A C 1
ATOM 1445 O O . LEU A 1 180 ? 7.097 7.067 12.775 1.00 88.81 180 LEU A O 1
ATOM 1449 N N . GLU A 1 181 ? 5.400 5.795 13.477 1.00 83.56 181 GLU A N 1
ATOM 1450 C CA . GLU A 1 181 ? 6.220 4.632 13.830 1.00 83.56 181 GLU A CA 1
ATOM 1451 C C . GLU A 1 181 ? 5.808 3.409 13.013 1.00 83.56 181 GLU A C 1
ATOM 1453 O O . GLU A 1 181 ? 4.661 3.277 12.580 1.00 83.56 181 GLU A O 1
ATOM 1458 N N . THR A 1 182 ? 6.752 2.496 12.785 1.00 76.06 182 THR A N 1
ATOM 1459 C CA . THR A 1 182 ? 6.463 1.201 12.164 1.00 76.06 182 THR A CA 1
ATOM 1460 C C . THR A 1 182 ? 5.493 0.413 13.024 1.00 76.06 182 THR A C 1
ATOM 1462 O O . THR A 1 182 ? 5.715 0.256 14.224 1.00 76.06 182 THR A O 1
ATOM 1465 N N . VAL A 1 183 ? 4.443 -0.120 12.403 1.00 67.94 183 VAL A N 1
ATOM 1466 C CA . VAL A 1 183 ? 3.601 -1.132 13.037 1.00 67.94 183 VAL A CA 1
ATOM 1467 C C . VAL A 1 183 ? 4.452 -2.391 13.153 1.00 67.94 183 VAL A C 1
ATOM 1469 O O . VAL A 1 183 ? 4.647 -3.107 12.178 1.00 67.94 183 VAL A O 1
ATOM 1472 N N . ASP A 1 184 ? 5.048 -2.596 14.324 1.00 53.72 184 ASP A N 1
ATOM 1473 C CA . ASP A 1 184 ? 5.782 -3.820 14.641 1.00 53.72 184 ASP A CA 1
ATOM 1474 C C . ASP A 1 184 ? 4.827 -5.012 14.438 1.00 53.72 184 ASP A C 1
ATOM 1476 O O . ASP A 1 184 ? 3.660 -4.915 14.826 1.00 53.72 184 ASP A O 1
ATOM 1480 N N . ASP A 1 185 ? 5.304 -6.145 13.902 1.00 50.41 185 ASP A N 1
ATOM 1481 C CA . ASP A 1 185 ? 4.528 -7.383 13.620 1.00 50.41 185 ASP A CA 1
ATOM 1482 C C . ASP A 1 185 ? 3.786 -7.977 14.849 1.00 50.41 185 ASP A C 1
ATOM 1484 O O . ASP A 1 185 ? 3.164 -9.038 14.789 1.00 50.41 185 ASP A O 1
ATOM 1488 N N . LYS A 1 186 ? 3.877 -7.312 16.004 1.00 48.72 186 LYS A N 1
ATOM 1489 C CA . LYS A 1 186 ? 3.193 -7.623 17.260 1.00 48.72 186 LYS A CA 1
ATOM 1490 C C . LYS A 1 186 ? 1.898 -6.833 17.469 1.00 48.72 186 LYS A C 1
ATOM 1492 O O . LYS A 1 186 ? 1.162 -7.172 18.394 1.00 48.72 186 LYS A O 1
ATOM 1497 N N . CYS A 1 187 ? 1.642 -5.784 16.687 1.00 52.62 187 CYS A N 1
ATOM 1498 C CA . CYS A 1 187 ? 0.408 -5.006 16.771 1.00 52.62 187 CYS A CA 1
ATOM 1499 C C . CYS A 1 187 ? -0.636 -5.605 15.827 1.00 52.62 187 CYS A C 1
ATOM 1501 O O . CYS A 1 187 ? -0.371 -5.807 14.644 1.00 52.62 187 CYS A O 1
ATOM 1503 N N . ASP A 1 188 ? -1.816 -5.914 16.357 1.00 64.38 188 ASP A N 1
ATOM 1504 C CA . ASP A 1 188 ? -2.884 -6.520 15.571 1.00 64.38 188 ASP A CA 1
ATOM 1505 C C . ASP A 1 188 ? -3.421 -5.520 14.534 1.00 64.38 188 ASP A C 1
ATOM 1507 O O . ASP A 1 188 ? -3.607 -4.342 14.839 1.00 64.38 188 ASP A O 1
ATOM 1511 N N . GLU A 1 189 ? -3.701 -5.983 13.312 1.00 65.31 189 GLU A N 1
ATOM 1512 C CA . GLU A 1 189 ? -4.259 -5.152 12.231 1.00 65.31 189 GLU A CA 1
ATOM 1513 C C . GLU A 1 189 ? -5.551 -4.434 12.655 1.00 65.31 189 GLU A C 1
ATOM 1515 O O . GLU A 1 189 ? -5.874 -3.378 12.118 1.00 65.31 189 GLU A O 1
ATOM 1520 N N . ASN A 1 190 ? -6.270 -4.990 13.635 1.00 70.75 190 ASN A N 1
ATOM 1521 C CA . ASN A 1 190 ? -7.515 -4.435 14.144 1.00 70.75 190 ASN A CA 1
ATOM 1522 C C . ASN A 1 190 ? -7.334 -3.331 15.203 1.00 70.75 190 ASN A C 1
ATOM 1524 O O . ASN A 1 190 ? -8.332 -2.737 15.598 1.00 70.75 190 ASN A O 1
ATOM 1528 N N . GLU A 1 191 ? -6.114 -3.025 15.670 1.00 71.94 191 GLU A N 1
ATOM 1529 C CA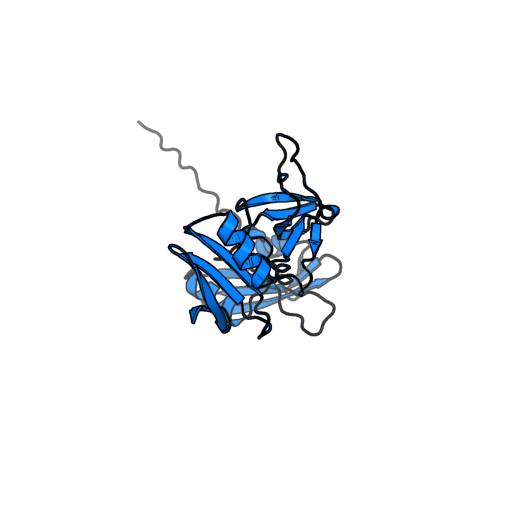 . GLU A 1 191 ? -5.851 -2.013 16.722 1.00 71.94 191 GLU A CA 1
ATOM 1530 C C . GLU A 1 191 ? -6.340 -0.598 16.367 1.00 71.94 191 GLU A C 1
ATOM 1532 O O . GLU A 1 191 ? -6.496 0.244 17.249 1.00 71.94 191 GLU A O 1
ATOM 1537 N N . THR A 1 192 ? -6.613 -0.323 15.091 1.00 60.81 192 THR A N 1
ATOM 1538 C CA . THR A 1 192 ? -7.203 0.946 14.637 1.00 60.81 192 THR A CA 1
ATOM 1539 C C . THR A 1 192 ? -8.691 1.064 14.845 1.00 60.81 192 THR A C 1
ATOM 1541 O O . THR A 1 192 ? -9.238 2.168 14.798 1.00 60.81 192 THR A O 1
ATOM 1544 N N . HIS A 1 193 ? -9.376 -0.056 15.005 1.00 72.56 193 HIS A N 1
ATOM 1545 C CA . HIS A 1 193 ? -10.813 -0.043 15.088 1.00 72.56 193 HIS A CA 1
ATOM 1546 C C . HIS A 1 193 ? -11.259 0.257 16.516 1.00 72.56 193 HIS A C 1
ATOM 1548 O O . HIS A 1 193 ? -10.873 -0.426 17.456 1.00 72.56 193 HIS A O 1
ATOM 1554 N N . GLU A 1 194 ? -12.143 1.245 16.680 1.00 77.00 194 GLU A N 1
ATOM 1555 C CA . GLU A 1 194 ? -12.669 1.642 17.998 1.00 77.00 194 GLU A CA 1
ATOM 1556 C C . GLU A 1 194 ? -13.398 0.499 18.727 1.00 77.00 194 GLU A C 1
ATOM 1558 O O . GLU A 1 194 ? -13.486 0.498 19.952 1.00 77.00 194 GLU A O 1
ATOM 1563 N N . TRP A 1 195 ? -13.909 -0.480 17.974 1.00 85.31 195 TRP A N 1
ATOM 1564 C CA . TRP A 1 195 ? -14.555 -1.685 18.494 1.00 85.31 195 TRP A CA 1
ATOM 1565 C C . TRP A 1 195 ? -13.567 -2.791 18.893 1.00 85.31 195 TRP A C 1
ATOM 1567 O O . TRP A 1 195 ? -13.991 -3.818 19.433 1.00 85.31 195 TRP A O 1
ATOM 1577 N N . PHE A 1 196 ? -12.271 -2.630 18.618 1.00 87.06 196 PHE A N 1
ATOM 1578 C CA . PHE A 1 196 ? -11.238 -3.603 18.943 1.00 87.06 196 PHE A CA 1
ATOM 1579 C C . PHE A 1 196 ? -10.508 -3.231 20.232 1.00 87.06 196 PHE A C 1
ATOM 1581 O O . PHE A 1 196 ? -10.062 -2.106 20.437 1.00 87.06 196 PHE A O 1
ATOM 1588 N N . HIS A 1 197 ? -10.366 -4.208 21.122 1.00 86.12 197 HIS A N 1
ATOM 1589 C CA . HIS A 1 197 ? -9.751 -4.012 22.425 1.00 86.12 197 HIS A CA 1
ATOM 1590 C C . HIS A 1 197 ? -8.734 -5.117 22.713 1.00 86.12 197 HIS A C 1
ATOM 1592 O O . HIS A 1 197 ? -9.066 -6.185 23.236 1.00 86.12 197 HIS A O 1
ATOM 1598 N N . SER A 1 198 ? -7.465 -4.834 22.433 1.00 81.56 198 SER A N 1
ATOM 1599 C CA . SER A 1 198 ? -6.348 -5.765 22.632 1.00 81.56 198 SER A CA 1
ATOM 1600 C C . SER A 1 198 ? -6.007 -6.056 24.093 1.00 81.56 198 SER A C 1
ATOM 1602 O O . SER A 1 198 ? -5.543 -7.147 24.414 1.00 81.56 198 SER A O 1
ATOM 1604 N N . LYS A 1 199 ? -6.255 -5.097 24.994 1.00 78.44 199 LYS A N 1
ATOM 1605 C CA . LYS A 1 199 ? -5.742 -5.120 26.380 1.00 78.44 199 LYS A CA 1
ATOM 1606 C C . LYS A 1 199 ? -6.782 -5.392 27.468 1.00 78.44 199 LYS A C 1
ATOM 1608 O O . LYS A 1 199 ? -6.432 -5.387 28.643 1.00 78.44 199 LYS A O 1
ATOM 1613 N N . ILE A 1 200 ? -8.053 -5.569 27.118 1.00 84.25 200 ILE A N 1
ATOM 1614 C CA . ILE A 1 200 ? -9.101 -5.830 28.123 1.00 84.25 200 ILE A CA 1
ATOM 1615 C C . ILE A 1 200 ? -9.095 -7.307 28.542 1.00 84.25 200 ILE A C 1
ATOM 1617 O O . ILE A 1 200 ? -8.407 -8.106 27.923 1.00 84.25 200 ILE A O 1
ATOM 1621 N N . THR A 1 201 ? -9.819 -7.697 29.589 1.00 87.38 201 THR A N 1
ATOM 1622 C CA . THR A 1 201 ? -10.076 -9.115 29.909 1.00 87.38 201 THR A CA 1
ATOM 1623 C C . THR A 1 201 ? -11.488 -9.507 29.478 1.00 87.38 201 THR A C 1
ATOM 1625 O O . THR A 1 201 ? -12.276 -8.663 29.045 1.00 87.38 201 THR A O 1
ATOM 1628 N N . LYS A 1 202 ? -11.831 -10.794 29.587 1.00 86.25 202 LYS A N 1
ATOM 1629 C CA . LYS A 1 202 ? -13.198 -11.273 29.346 1.00 86.25 202 LYS A CA 1
ATOM 1630 C C . LYS A 1 202 ? -14.201 -10.601 30.289 1.00 86.25 202 LYS A C 1
ATOM 1632 O O . LYS A 1 202 ? -15.292 -10.243 29.859 1.00 86.25 202 LYS A O 1
ATOM 1637 N N . GLU A 1 203 ? -13.839 -10.444 31.554 1.00 90.12 203 GLU A N 1
ATOM 1638 C CA . GLU A 1 203 ? -14.687 -9.853 32.587 1.00 90.12 203 GLU A CA 1
ATOM 1639 C C . GLU A 1 203 ? -14.883 -8.355 32.315 1.00 90.12 203 GLU A C 1
ATOM 1641 O O . GLU A 1 203 ? -16.014 -7.881 32.256 1.00 90.12 203 GLU A O 1
ATOM 1646 N N . GLU A 1 204 ? -13.799 -7.642 31.998 1.00 88.88 204 GLU A N 1
ATOM 1647 C CA . GLU A 1 204 ? -13.840 -6.221 31.632 1.00 88.88 204 GLU A CA 1
ATOM 1648 C C . GLU A 1 204 ? -14.668 -5.975 30.358 1.00 88.88 204 GLU A C 1
ATOM 1650 O O . GLU A 1 204 ? -15.378 -4.976 30.254 1.00 88.88 204 GLU A O 1
ATOM 1655 N N . ALA A 1 205 ? -14.618 -6.891 29.383 1.00 89.56 205 ALA A N 1
ATOM 1656 C CA . ALA A 1 205 ? -15.452 -6.815 28.185 1.00 89.56 205 ALA A CA 1
ATOM 1657 C C . ALA A 1 205 ? -16.949 -6.852 28.524 1.00 89.56 205 ALA A C 1
ATOM 1659 O O . ALA A 1 205 ? -17.726 -6.062 27.983 1.00 89.56 205 ALA A O 1
ATOM 1660 N N . VAL A 1 206 ? -17.352 -7.746 29.431 1.00 90.19 206 VAL A N 1
ATOM 1661 C CA . VAL A 1 206 ? -18.746 -7.861 29.878 1.00 90.19 206 VAL A CA 1
ATOM 1662 C C . VAL A 1 206 ? -19.174 -6.598 30.622 1.00 90.19 206 VAL A C 1
ATOM 1664 O O . VAL A 1 206 ? -20.229 -6.047 30.310 1.00 90.19 206 VAL A O 1
ATOM 1667 N N . ASP A 1 207 ? -18.340 -6.090 31.529 1.00 90.94 207 ASP A N 1
ATOM 1668 C CA . ASP A 1 207 ? -18.641 -4.882 32.304 1.00 90.94 207 ASP A CA 1
ATOM 1669 C C . ASP A 1 207 ? -18.779 -3.636 31.421 1.00 90.94 207 ASP A C 1
ATOM 1671 O O . ASP A 1 207 ? -19.667 -2.804 31.635 1.00 90.94 207 ASP A O 1
ATOM 1675 N N . ARG A 1 208 ? -17.928 -3.494 30.398 1.00 91.75 208 ARG A N 1
ATOM 1676 C CA . ARG A 1 208 ? -18.022 -2.387 29.433 1.00 91.75 208 ARG A CA 1
ATOM 1677 C C . ARG A 1 208 ? -19.299 -2.448 28.616 1.00 91.75 208 ARG A C 1
ATOM 1679 O O . ARG A 1 208 ? -19.962 -1.425 28.465 1.00 91.75 208 ARG A O 1
ATOM 1686 N N . LEU A 1 209 ? -19.660 -3.628 28.121 1.00 91.56 209 LEU A N 1
ATOM 1687 C CA . LEU A 1 209 ? -20.890 -3.800 27.353 1.00 91.56 209 LEU A CA 1
ATOM 1688 C C . LEU A 1 209 ? -22.134 -3.590 28.218 1.00 91.56 209 LEU A C 1
ATOM 1690 O O . LEU A 1 209 ? -23.087 -2.960 27.766 1.00 91.56 209 LEU A O 1
ATOM 1694 N N . ALA A 1 210 ? -22.113 -4.031 29.478 1.00 88.38 210 ALA A N 1
ATOM 1695 C CA . ALA A 1 210 ? -23.197 -3.773 30.423 1.00 88.38 210 ALA A CA 1
ATOM 1696 C C . ALA A 1 210 ? -23.408 -2.266 30.663 1.00 88.38 210 ALA A C 1
ATOM 1698 O O . ALA A 1 210 ? -24.545 -1.809 30.756 1.00 88.38 210 ALA A O 1
ATOM 1699 N N . LYS A 1 211 ? -22.322 -1.479 30.710 1.00 89.94 211 LYS A N 1
ATOM 1700 C CA . LYS A 1 211 ? -22.384 -0.009 30.811 1.00 89.94 211 LYS A CA 1
ATOM 1701 C C . LYS A 1 211 ? -22.833 0.663 29.509 1.00 89.94 211 LYS A C 1
ATOM 1703 O O . LYS A 1 211 ? -23.513 1.681 29.569 1.00 89.94 211 LYS A O 1
ATOM 1708 N N . ALA A 1 212 ? -22.444 0.121 28.354 1.00 89.62 212 ALA A N 1
ATOM 1709 C CA . ALA A 1 212 ? -22.783 0.673 27.041 1.00 89.62 212 ALA A CA 1
ATOM 1710 C C . ALA A 1 212 ? -24.240 0.392 26.624 1.00 89.62 212 ALA A C 1
ATOM 1712 O O . ALA A 1 212 ? -24.831 1.183 25.892 1.00 89.62 212 ALA A O 1
ATOM 1713 N N . GLY A 1 213 ? -24.830 -0.702 27.114 1.00 90.06 213 GLY A N 1
ATOM 1714 C CA . GLY A 1 213 ? -26.232 -1.054 26.894 1.00 90.06 213 GLY A CA 1
ATOM 1715 C C . GLY A 1 213 ? -26.474 -1.998 25.712 1.00 90.06 213 GLY A C 1
ATOM 1716 O O . GLY A 1 213 ? -25.552 -2.484 25.054 1.00 90.06 213 GLY A O 1
ATOM 1717 N N . VAL A 1 214 ? -27.751 -2.296 25.460 1.00 91.94 214 VAL A N 1
ATOM 1718 C CA . VAL A 1 214 ? -28.189 -3.287 24.461 1.00 91.94 214 VAL A CA 1
ATOM 1719 C C . VAL A 1 214 ? -27.807 -2.865 23.044 1.00 91.94 214 VAL A C 1
ATOM 1721 O O . VAL A 1 214 ? -28.011 -1.719 22.658 1.00 91.94 214 VAL A O 1
ATOM 1724 N N . GLY A 1 215 ? -27.283 -3.808 22.258 1.00 87.75 215 GLY A N 1
ATOM 1725 C CA . GLY A 1 215 ? -26.814 -3.566 20.892 1.00 87.75 215 GLY A CA 1
ATOM 1726 C C . GLY A 1 215 ? -25.345 -3.147 20.798 1.00 87.75 215 GLY A C 1
ATOM 1727 O O . GLY A 1 215 ? -24.820 -3.041 19.692 1.00 87.75 215 GLY A O 1
ATOM 1728 N N . SER A 1 216 ? -24.660 -2.957 21.929 1.00 92.50 216 SER A N 1
ATOM 1729 C CA . SER A 1 216 ? -23.214 -2.726 21.948 1.00 92.50 216 SER A CA 1
ATOM 1730 C C . SER A 1 216 ? -22.434 -4.014 21.668 1.00 92.50 216 SER A C 1
ATOM 1732 O O . SER A 1 216 ? -22.852 -5.112 22.048 1.00 92.50 216 SER A O 1
ATOM 1734 N N . PHE A 1 217 ? -21.283 -3.884 21.009 1.00 94.38 217 PHE A N 1
ATOM 1735 C CA . PHE A 1 217 ? -20.373 -4.992 20.737 1.00 94.38 217 PHE A CA 1
ATOM 1736 C C . PHE A 1 217 ? -18.918 -4.555 20.856 1.00 94.38 217 PHE A C 1
ATOM 1738 O O . PHE A 1 217 ? -18.609 -3.367 20.777 1.00 94.38 217 PHE A O 1
ATOM 1745 N N . LEU A 1 218 ? -18.034 -5.533 21.027 1.00 93.88 218 LEU A N 1
ATOM 1746 C CA . LEU A 1 218 ? -16.595 -5.337 20.934 1.00 93.88 218 LEU A CA 1
ATOM 1747 C C . LEU A 1 218 ? -15.884 -6.633 20.541 1.00 93.88 218 LEU A C 1
ATOM 1749 O O . LEU A 1 218 ? -16.395 -7.730 20.774 1.00 93.88 218 LEU A O 1
ATOM 1753 N N . VAL A 1 219 ? -14.688 -6.516 19.976 1.00 93.00 219 VAL A N 1
ATOM 1754 C CA . VAL A 1 219 ? -13.832 -7.647 19.602 1.00 93.00 219 VAL A CA 1
ATOM 1755 C C . VAL A 1 219 ? -12.518 -7.560 20.364 1.00 93.00 219 VAL A C 1
ATOM 1757 O O . VAL A 1 219 ? -11.975 -6.479 20.576 1.00 93.00 219 VAL A O 1
ATOM 1760 N N . ARG A 1 220 ? -11.990 -8.710 20.777 1.00 91.31 220 ARG A N 1
ATOM 1761 C CA . ARG A 1 220 ? -10.673 -8.822 21.411 1.00 91.31 220 ARG A CA 1
ATOM 1762 C C . ARG A 1 220 ? -9.902 -10.045 20.913 1.00 91.31 220 ARG A C 1
ATOM 1764 O O . ARG A 1 220 ? -10.540 -10.997 20.453 1.00 91.31 220 ARG A O 1
ATOM 1771 N N . PRO A 1 221 ? -8.566 -10.073 21.052 1.00 87.62 221 PRO A N 1
ATOM 1772 C CA . PRO A 1 221 ? -7.784 -11.294 20.898 1.00 87.62 221 PRO A CA 1
ATOM 1773 C C . PRO A 1 221 ? -8.297 -12.409 21.818 1.00 87.62 221 PRO A C 1
ATOM 1775 O O . PRO A 1 221 ? -8.760 -12.161 22.934 1.00 87.62 221 PRO A O 1
ATOM 1778 N N . SER A 1 222 ? -8.240 -13.647 21.340 1.00 83.19 222 SER A N 1
ATOM 1779 C CA . SER A 1 222 ? -8.633 -14.822 22.112 1.00 83.19 222 SER A CA 1
ATOM 1780 C C . SER A 1 222 ? -7.560 -15.180 23.140 1.00 83.19 222 SER A C 1
ATOM 1782 O O . SER A 1 222 ? -6.411 -15.423 22.782 1.00 83.19 222 SER A O 1
ATOM 1784 N N . ASP A 1 223 ? -7.958 -15.316 24.406 1.00 76.94 223 ASP A N 1
ATOM 1785 C CA . ASP A 1 223 ? -7.064 -15.730 25.501 1.00 76.94 223 ASP A CA 1
ATOM 1786 C C . ASP A 1 223 ? -6.575 -17.177 25.368 1.00 76.94 223 ASP A C 1
ATOM 1788 O O . ASP A 1 223 ? -5.548 -17.557 25.922 1.00 76.94 223 ASP A O 1
ATOM 1792 N N . THR A 1 224 ? -7.334 -18.014 24.658 1.00 74.25 224 THR A N 1
ATOM 1793 C CA . THR A 1 224 ? -7.082 -19.458 24.583 1.00 74.25 224 THR A CA 1
ATOM 1794 C C . THR A 1 224 ? -6.292 -19.875 23.351 1.00 74.25 224 THR A C 1
ATOM 1796 O O . THR A 1 224 ? -5.743 -20.974 23.333 1.00 74.25 224 THR A O 1
ATOM 1799 N N . GLN A 1 225 ? -6.252 -19.045 22.304 1.00 71.62 225 GLN A N 1
ATOM 1800 C CA . GLN A 1 225 ? -5.604 -19.398 21.044 1.00 71.62 225 GLN A CA 1
ATOM 1801 C C . GLN A 1 225 ? -5.087 -18.152 20.328 1.00 71.62 225 GLN A C 1
ATOM 1803 O O . GLN A 1 225 ? -5.872 -17.334 19.849 1.00 71.62 225 GLN A O 1
ATOM 1808 N N . ALA A 1 226 ? -3.760 -18.048 20.226 1.00 70.31 226 ALA A N 1
ATOM 1809 C CA . ALA A 1 226 ? -3.094 -16.965 19.515 1.00 70.31 226 ALA A CA 1
ATOM 1810 C C . ALA A 1 226 ? -3.547 -16.908 18.045 1.00 70.31 226 ALA A C 1
ATOM 1812 O O . ALA A 1 226 ? -3.645 -17.940 17.380 1.00 70.31 226 ALA A O 1
ATOM 1813 N N . GLY A 1 227 ? -3.841 -15.700 17.557 1.00 72.19 227 GLY A N 1
ATOM 1814 C CA . GLY A 1 227 ? -4.327 -15.450 16.193 1.00 72.19 227 GLY A CA 1
ATOM 1815 C C . GLY A 1 227 ? -5.841 -15.602 15.989 1.00 72.19 227 GLY A C 1
ATOM 1816 O O . GLY A 1 227 ? -6.334 -15.282 14.909 1.00 72.19 227 GLY A O 1
ATOM 1817 N N . ASN A 1 228 ? -6.585 -16.051 17.007 1.00 84.38 228 ASN A N 1
ATOM 1818 C CA . ASN A 1 228 ? -8.050 -16.048 17.010 1.00 84.38 228 ASN A CA 1
ATOM 1819 C C . ASN A 1 228 ? -8.594 -14.863 17.811 1.00 84.38 228 ASN A C 1
ATOM 1821 O O . ASN A 1 228 ? -7.899 -14.291 18.651 1.00 84.38 228 ASN A O 1
ATOM 1825 N N . TYR A 1 229 ? -9.871 -14.553 17.610 1.00 90.19 229 TYR A N 1
ATOM 1826 C CA . TYR A 1 229 ? -10.563 -13.446 18.263 1.00 90.19 229 TYR A CA 1
ATOM 1827 C C . TYR A 1 229 ? -11.829 -13.918 18.974 1.00 90.19 229 TYR A C 1
ATOM 1829 O O . TYR A 1 229 ? -12.342 -15.017 18.752 1.00 90.19 229 TYR A O 1
ATOM 1837 N N . SER A 1 230 ? -12.333 -13.076 19.865 1.00 91.50 230 SER A N 1
ATOM 1838 C CA . SER A 1 230 ? -13.616 -13.248 20.538 1.00 91.50 230 SER A CA 1
ATOM 1839 C C . SER A 1 230 ? -14.448 -11.984 20.360 1.00 91.50 230 SER A C 1
ATOM 1841 O O . SER A 1 230 ? -14.021 -10.903 20.766 1.00 91.50 230 SER A O 1
ATOM 1843 N N . LEU A 1 231 ? -15.633 -12.134 19.770 1.00 93.31 231 LEU A N 1
ATOM 1844 C CA . LEU A 1 231 ? -16.645 -11.085 19.674 1.00 93.31 231 LEU A CA 1
ATOM 1845 C C . LEU A 1 231 ? -17.572 -11.187 20.880 1.00 93.31 231 LEU A C 1
ATOM 1847 O O . LEU A 1 231 ? -18.100 -12.259 21.173 1.00 93.31 231 LEU A O 1
ATOM 1851 N N . PHE A 1 232 ? -17.792 -10.068 21.552 1.00 94.06 232 PHE A N 1
ATOM 1852 C CA . PHE A 1 232 ? -18.769 -9.930 22.619 1.00 94.06 232 PHE A CA 1
ATOM 1853 C C . PHE A 1 232 ? -19.889 -9.027 22.123 1.00 94.06 232 PHE A C 1
ATOM 1855 O O . PHE A 1 232 ? -19.620 -7.950 21.595 1.00 94.06 232 PHE A O 1
ATOM 1862 N N . PHE A 1 233 ? -21.135 -9.461 22.284 1.00 94.50 233 PHE A N 1
ATOM 1863 C CA . PHE A 1 233 ? -22.302 -8.724 21.815 1.00 94.50 233 PHE A CA 1
ATOM 1864 C C . PHE A 1 233 ? -23.390 -8.707 22.885 1.00 94.50 233 PHE A C 1
ATOM 1866 O O . PHE A 1 233 ? -23.770 -9.751 23.419 1.00 94.50 233 PHE A O 1
ATOM 1873 N N . HIS A 1 234 ? -23.884 -7.517 23.218 1.00 93.06 234 HIS A N 1
ATOM 1874 C CA . HIS A 1 234 ? -24.923 -7.333 24.220 1.00 93.06 234 HIS A CA 1
ATOM 1875 C C . HIS A 1 234 ? -26.314 -7.516 23.600 1.00 93.06 234 HIS A C 1
ATOM 1877 O O . HIS A 1 234 ? -26.882 -6.585 23.024 1.00 93.06 234 HIS A O 1
ATOM 1883 N N . ILE A 1 235 ? -26.899 -8.705 23.766 1.00 89.50 235 ILE A N 1
ATOM 1884 C CA . ILE A 1 235 ? -28.225 -9.057 23.242 1.00 89.50 235 ILE A CA 1
ATOM 1885 C C . ILE A 1 235 ? -29.224 -9.193 24.392 1.00 89.50 235 ILE A C 1
ATOM 1887 O O . ILE A 1 235 ? -29.075 -10.033 25.285 1.00 89.50 235 ILE A O 1
ATOM 1891 N N . GLY A 1 236 ? -30.287 -8.388 24.344 1.00 86.31 236 GLY A N 1
ATOM 1892 C CA . GLY A 1 236 ? -31.329 -8.388 25.370 1.00 86.31 236 GLY A CA 1
ATOM 1893 C C . GLY A 1 236 ? -30.750 -8.029 26.738 1.00 86.31 236 GLY A C 1
ATOM 1894 O O . GLY A 1 236 ? -30.181 -6.956 26.896 1.00 86.31 236 GLY A O 1
ATOM 1895 N N . HIS A 1 237 ? -30.859 -8.937 27.709 1.00 84.69 237 HIS A N 1
ATOM 1896 C CA . HIS A 1 237 ? -30.339 -8.756 29.073 1.00 84.69 237 HIS A CA 1
ATOM 1897 C C . HIS A 1 237 ? -29.011 -9.487 29.334 1.00 84.69 237 HIS A C 1
ATOM 1899 O O . HIS A 1 237 ? -28.645 -9.700 30.487 1.00 84.69 237 HIS A O 1
ATOM 1905 N N . SER A 1 238 ? -28.305 -9.924 28.287 1.00 89.00 238 SER A N 1
ATOM 1906 C CA . SER A 1 238 ? -27.086 -10.726 28.433 1.00 89.00 238 SER A CA 1
ATOM 1907 C C . SER A 1 238 ? -26.019 -10.369 27.404 1.00 89.00 238 SER A C 1
ATOM 1909 O O . SER A 1 238 ? -26.326 -9.971 26.282 1.00 89.00 238 SER A O 1
ATOM 1911 N N . VAL A 1 239 ? -24.753 -10.571 27.767 1.00 91.69 239 VAL A N 1
ATOM 1912 C CA . VAL A 1 239 ? -23.627 -10.496 26.832 1.00 91.69 239 VAL A CA 1
ATOM 1913 C C . VAL A 1 239 ? -23.327 -11.898 26.312 1.00 91.69 239 VAL A C 1
ATOM 1915 O O . VAL A 1 239 ? -22.993 -12.798 27.084 1.00 91.69 239 VAL A O 1
ATOM 1918 N N . GLN A 1 240 ? -23.440 -12.086 25.000 1.00 91.25 240 GLN A N 1
ATOM 1919 C CA . GLN A 1 240 ? -23.055 -13.318 24.318 1.00 91.25 240 GLN A CA 1
ATOM 1920 C C . GLN A 1 240 ? -21.633 -13.207 23.770 1.00 91.25 240 GLN A C 1
ATOM 1922 O O . GLN A 1 240 ? -21.183 -12.125 23.393 1.00 91.25 240 GLN A O 1
ATOM 1927 N N . ARG A 1 241 ? -20.925 -14.341 23.724 1.00 91.12 241 ARG A N 1
ATOM 1928 C CA . ARG A 1 241 ? -19.558 -14.441 23.205 1.00 91.12 241 ARG A CA 1
ATOM 1929 C C . ARG A 1 241 ? -19.517 -15.396 22.018 1.00 91.12 241 ARG A C 1
ATOM 1931 O O . ARG A 1 241 ? -19.889 -16.556 22.173 1.00 91.12 241 ARG A O 1
ATOM 1938 N N . PHE A 1 242 ? -18.952 -14.936 20.910 1.00 91.75 242 PHE A N 1
ATOM 1939 C CA . PHE A 1 242 ? -18.727 -15.707 19.690 1.00 91.75 242 PHE A CA 1
ATOM 1940 C C . PHE A 1 242 ? -17.232 -15.865 19.435 1.00 91.75 242 PHE A C 1
ATOM 1942 O O . PHE A 1 242 ? -16.449 -14.941 19.684 1.00 91.75 242 PHE A O 1
ATOM 1949 N N . ARG A 1 243 ? -16.822 -17.038 18.950 1.00 90.56 243 ARG A N 1
ATOM 1950 C CA . ARG A 1 243 ? -15.427 -17.304 18.599 1.00 90.56 243 ARG A CA 1
ATOM 1951 C C . ARG A 1 243 ? -15.212 -16.908 17.145 1.00 90.56 243 ARG A C 1
ATOM 1953 O O . ARG A 1 243 ? -16.031 -17.220 16.291 1.00 90.56 243 ARG A O 1
ATOM 1960 N N . ILE A 1 244 ? -14.105 -16.238 16.857 1.00 91.44 244 ILE A N 1
ATOM 1961 C CA . ILE A 1 244 ? -13.702 -15.899 15.492 1.00 91.44 244 ILE A CA 1
ATOM 1962 C C . ILE A 1 244 ? -12.342 -16.543 15.234 1.00 91.44 244 ILE A C 1
ATOM 1964 O O . ILE A 1 244 ? -11.369 -16.281 15.939 1.00 91.44 244 ILE A O 1
ATOM 1968 N N . GLU A 1 245 ? -12.277 -17.397 14.221 1.00 87.31 245 GLU A N 1
ATOM 1969 C CA . GLU A 1 245 ? -11.061 -18.083 13.795 1.00 87.31 245 GLU A CA 1
ATOM 1970 C C . GLU A 1 245 ? -10.504 -17.453 12.523 1.00 87.31 245 GLU A C 1
ATOM 1972 O O . GLU A 1 245 ? -11.242 -17.253 11.553 1.00 87.31 245 GLU A O 1
ATOM 1977 N N . ARG A 1 246 ? -9.193 -17.198 12.492 1.00 78.19 246 ARG A N 1
ATOM 1978 C CA . ARG A 1 246 ? -8.502 -16.797 11.261 1.00 78.19 246 ARG A CA 1
ATOM 1979 C C . ARG A 1 246 ? -8.098 -18.051 10.483 1.00 78.19 246 ARG A C 1
ATOM 1981 O O . ARG A 1 246 ? -7.324 -18.872 10.972 1.00 78.19 246 ARG A O 1
ATOM 1988 N N . ARG A 1 247 ? -8.616 -18.211 9.263 1.00 79.25 247 ARG A N 1
ATOM 1989 C CA . ARG A 1 247 ? -8.261 -19.297 8.333 1.00 79.25 247 ARG A CA 1
ATOM 1990 C C . ARG A 1 247 ? -7.690 -18.700 7.049 1.00 79.25 247 ARG A C 1
ATOM 1992 O O . ARG A 1 247 ? -8.429 -18.423 6.110 1.00 79.25 247 ARG A O 1
ATOM 1999 N N . GLY A 1 248 ? -6.371 -18.503 7.021 1.00 71.81 248 GLY A N 1
ATOM 2000 C CA . GLY A 1 248 ? -5.689 -17.842 5.904 1.00 71.81 248 GLY A CA 1
ATOM 2001 C C . GLY A 1 248 ? -6.048 -16.355 5.830 1.00 71.81 248 GLY A C 1
ATOM 2002 O O . GLY A 1 248 ? -5.783 -15.613 6.777 1.00 71.81 248 GLY A O 1
ATOM 2003 N N . ASP A 1 249 ? -6.662 -15.943 4.719 1.00 67.88 249 ASP A N 1
ATOM 2004 C CA . ASP A 1 249 ? -7.127 -14.574 4.449 1.00 67.88 249 ASP A CA 1
ATOM 2005 C C . ASP A 1 249 ? -8.587 -14.317 4.870 1.00 67.88 249 ASP A C 1
ATOM 2007 O O . ASP A 1 249 ? -9.112 -13.229 4.640 1.00 67.88 249 ASP A O 1
ATOM 2011 N N . ARG A 1 250 ? -9.268 -15.295 5.489 1.00 74.12 250 ARG A N 1
ATOM 2012 C CA . ARG A 1 250 ? -10.678 -15.168 5.902 1.00 74.12 250 ARG A CA 1
ATOM 2013 C C . ARG A 1 250 ? -10.854 -15.368 7.402 1.00 74.12 250 ARG A C 1
ATOM 2015 O O . ARG A 1 250 ? -10.133 -16.140 8.037 1.00 74.12 250 ARG A O 1
ATOM 2022 N N . TYR A 1 251 ? -11.889 -14.730 7.939 1.00 83.31 251 TYR A N 1
ATOM 2023 C CA . TYR A 1 251 ? -12.357 -14.914 9.310 1.00 83.31 251 TYR A CA 1
ATOM 2024 C C . TYR A 1 251 ? -13.653 -15.719 9.316 1.00 83.31 251 TYR A C 1
ATOM 2026 O O . TYR A 1 251 ? -14.559 -15.456 8.524 1.00 83.31 251 TYR A O 1
ATOM 2034 N N . VAL A 1 252 ? -13.740 -16.708 10.202 1.00 86.56 252 VAL A N 1
ATOM 2035 C CA . VAL A 1 252 ? -14.917 -17.571 10.350 1.00 86.56 252 VAL A CA 1
ATOM 2036 C C . VAL A 1 252 ? -15.416 -17.483 11.783 1.00 86.56 252 VAL A C 1
ATOM 2038 O O . VAL A 1 252 ? -14.635 -17.640 12.717 1.00 86.56 252 VAL A O 1
ATOM 2041 N N . MET A 1 253 ? -16.712 -17.231 11.955 1.00 87.00 253 MET A N 1
ATOM 2042 C CA . MET A 1 253 ? -17.356 -17.205 13.266 1.00 87.00 253 MET A CA 1
ATOM 2043 C C . MET A 1 253 ? -17.907 -18.592 13.616 1.00 87.00 253 MET A C 1
ATOM 2045 O O . MET A 1 253 ? -18.495 -19.247 12.753 1.00 87.00 253 MET A O 1
ATOM 2049 N N . GLY A 1 254 ? -17.714 -19.024 14.862 1.00 69.06 254 GLY A N 1
ATOM 2050 C CA . GLY A 1 254 ? -18.197 -20.296 15.403 1.00 69.06 254 GLY A CA 1
ATOM 2051 C C . GLY A 1 254 ? -18.610 -20.217 16.864 1.00 69.06 254 GLY A C 1
ATOM 2052 O O . GLY A 1 254 ? -18.402 -19.159 17.510 1.00 69.06 254 GLY A O 1
#

Radius of gyration: 25.34 Å; chains: 1; bounding box: 58×48×76 Å

Secondary structure (DSSP, 8-state):
---------------GGGSEEEE--HHHHHHHHHHHT-TTEEEEEE---SS-SS-EEEEEEEETTTEEEEEEEEEETTEEEETTEEESSHHHHHHHHHHS-SBTTB---EEPPPSS----TT-S-EEEEESS-B-PPTTSSBPPB-TT-EEEEEEE-SSSEEEEEETTT--EEEEEGGGEEE--TTS-GGGGSTTB-SS--HHHHHHHHHHH-TT-EEEEE-SSSTT-EEEEEEETTEEEEEEEEEETTEEEE-

pLDDT: mean 77.09, std 15.35, range [33.19, 94.5]

InterPro domains:
  IPR000980 SH2 domain [PF00017] (20-97)
  IPR000980 SH2 domain [PF00017] (195-252)
  IPR000980 SH2 domain [PS50001] (19-112)
  IPR000980 SH2 domain [PS50001] (195-254)
  IPR000980 SH2 domain [SM00252] (17-102)
  IPR000980 SH2 domain [SM00252] (193-254)
  IPR001452 SH3 domain [PF00018] (129-175)
  IPR001452 SH3 domain [PS50002] (123-185)
  IPR001452 SH3 domain [SM00326] (126-184)
  IPR036028 SH3-like domain superfamily [SSF50044] (119-166)
  IPR036860 SH2 domain superfamily [G3DSA:3.30.505.10] (13-124)
  IPR036860 SH2 domain superfamily [G3DSA:3.30.505.10] (184-253)
  IPR036860 SH2 domain superfamily [SSF55550] (15-102)
  IPR036860 SH2 domain superfamily [SSF55550] (157-252)
  IPR051184 Tyrosine-phosphorylated adapter molecule [PTHR19969] (20-182)

Organism: NCBI:txid334625

Sequence (254 aa):
MSQKSFASEEPSLPAAHLCFHGLIERREAERRLLDANQENCFLVRESKASSSPQKWFVLSFFGRKSGVNHFRVQHFCQHFYIGSKAFPTLDALIRFYHFSDLLRGERLQNAVAPKEPVADSAAAARRLVAVLPYAKIPDSDELSFKKGDLFVVHNDLQNGWLWCTNDRTLESGLVFAELLETVDDKCDENETHEWFHSKITKEEAVDRLAKAGVGSFLVRPSDTQAGNYSLFFHIGHSVQRFRIERRGDRYVMG

Foldseek 3Di:
DDDDDPPDPDQPQDAQLQQEQADDDPVVQLVLQVVVVDAFEWHKYWYDPVDDPWTKIWIWTAHPPPGTDIWIWGQDPCWTDTPHDIHNDPRRVLNVQQPDPPDDVGGRDHRRGHPDLRDHDVDVQQKWFFQAFDDDDPPAQDDGDHGGWIWRFSDDPVPQWTFTQTPVVRDTGIDGNVRIDGPDPPDDPCSSPPQEDAPADPVRLQVVDVVVDAQDKHKYADPVDGQKIWIWHHHDPGIDIWTWHDDDPDIDID